Protein AF-0000000083614290 (afdb_homodimer)

Radius of gyration: 19.45 Å; Cα contacts (8 Å, |Δi|>4): 356; chains: 2; bounding box: 54×51×42 Å

Nearest PDB structures (foldseek):
  5wk0-assembly1_A-2  TM=8.748E-01  e=6.037E-09  Staphylococcus sp. HMSC055H04
  2qnl-assembly1_A-2  TM=7.807E-01  e=2.460E-04  Cytophaga hutchinsonii ATCC 33406
  6qki-assembly1_A  TM=7.248E-01  e=7.778E-03  Chloracidobacterium thermophilum B
  6qki-assembly1_B  TM=7.148E-01  e=1.431E-02  Chloracidobacterium thermophilum B
  6o6l-assembly1_C  TM=7.081E-01  e=3.393E-02  Chloracidobacterium thermophilum B

Secondary structure (DSSP, 8-state):
-HHHHHHHHHHHHHHHHHHTTT--HHHHH---TT-S--HHHHHHHHHHHHHHHHSTTT--S-HHHHHHHSTT--GGG--S-PPPHHHHHHHHHHHHHHHHH--GGGGSPEEEEEETTEEEHHHHHHHHHHHHHHHHHHHHHHHHHHHHHHHT-/-HHHHHHHHHHHHHHHHHHTTT--HHHHH---TT-S--HHHHHHHHHHHHHHHHSTTT--S-HHHHHHHSTT--GGG--S-PPPHHHHHHHHHHHHHHHHH--GGGGSPEEEEEETTEEEHHHHHHHHHHHHHHHHHHHHHHHHHHHHHHHT-

Sequence (306 aa):
MSELIKMQYAKTRQNLTKVLEDVSPEVLERIPAGFNNNIHWQVGHILVAAELFMFYGQNNLPPQYNEYFKSGSKPAEWAGEVPSISSILELLNEQLERINALPEEAFTVELPEPFIGNKNTGELAAFGAFHEALHLGQIQMLKRFILASEAAQMSELIKMQYAKTRQNLTKVLEDVSPEVLERIPAGFNNNIHWQVGHILVAAELFMFYGQNNLPPQYNEYFKSGSKPAEWAGEVPSISSILELLNEQLERINALPEEAFTVELPEPFIGNKNTGELAAFGAFHEALHLGQIQMLKRFILASEAAQ

InterPro domains:
  IPR024775 Hercynine oxygenase, DinB-like domain [PF12867] (8-139)
  IPR034660 DinB/YfiT-like putative metalloenzymes [G3DSA:1.20.120.450] (1-144)
  IPR034660 DinB/YfiT-like putative metalloenzymes [SSF109854] (9-146)

Structure (mmCIF, N/CA/C/O backbone):
data_AF-0000000083614290-model_v1
#
loop_
_entity.id
_entity.type
_entity.pdbx_description
1 polymer 'DinB family protein'
#
loop_
_atom_site.group_PDB
_atom_site.id
_atom_site.type_symbol
_atom_site.label_atom_id
_atom_site.label_alt_id
_atom_site.label_comp_id
_atom_site.label_asym_id
_atom_site.label_entity_id
_atom_site.label_seq_id
_atom_site.pdbx_PDB_ins_code
_atom_site.Cartn_x
_atom_site.Cartn_y
_atom_site.Cartn_z
_atom_site.occupancy
_atom_site.B_iso_or_equiv
_atom_site.auth_seq_id
_atom_site.auth_comp_id
_atom_site.auth_asym_id
_atom_site.auth_atom_id
_atom_site.pdbx_PDB_model_num
ATOM 1 N N . MET A 1 1 ? 20.469 4.949 -4.316 1 79.19 1 MET A N 1
ATOM 2 C CA . MET A 1 1 ? 19.688 4.25 -3.293 1 79.19 1 MET A CA 1
ATOM 3 C C . MET A 1 1 ? 18.453 5.059 -2.896 1 79.19 1 MET A C 1
ATOM 5 O O . MET A 1 1 ? 17.328 4.633 -3.141 1 79.19 1 MET A O 1
ATOM 9 N N . SER A 1 2 ? 18.703 6.273 -2.701 1 92.44 2 SER A N 1
ATOM 10 C CA . SER A 1 2 ? 17.594 7.156 -2.34 1 92.44 2 SER A CA 1
ATOM 11 C C . SER A 1 2 ? 16.656 7.375 -3.518 1 92.44 2 SER A C 1
ATOM 13 O O . SER A 1 2 ? 15.453 7.582 -3.326 1 92.44 2 SER A O 1
ATOM 15 N N . GLU A 1 3 ? 17.172 7.062 -4.699 1 96.19 3 GLU A N 1
ATOM 16 C CA . GLU A 1 3 ? 16.359 7.324 -5.891 1 96.19 3 GLU A CA 1
ATOM 17 C C . GLU A 1 3 ? 15.219 6.324 -6.02 1 96.19 3 GLU A C 1
ATOM 19 O O . GLU A 1 3 ? 14.125 6.68 -6.449 1 96.19 3 GLU A O 1
ATOM 24 N N . LEU A 1 4 ? 15.469 5.09 -5.656 1 97.75 4 LEU A N 1
ATOM 25 C CA . LEU A 1 4 ? 14.438 4.062 -5.73 1 97.75 4 LEU A CA 1
ATOM 26 C C . LEU A 1 4 ? 13.32 4.344 -4.73 1 97.75 4 LEU A C 1
ATOM 28 O O . LEU A 1 4 ? 12.148 4.105 -5.02 1 97.75 4 LEU A O 1
ATOM 32 N N . ILE A 1 5 ? 13.719 4.863 -3.58 1 98.38 5 ILE A N 1
ATOM 33 C CA . ILE A 1 5 ? 12.727 5.234 -2.572 1 98.38 5 ILE A CA 1
ATOM 34 C C . ILE A 1 5 ? 11.922 6.434 -3.059 1 98.38 5 ILE A C 1
ATOM 36 O O . ILE A 1 5 ? 10.688 6.438 -2.973 1 98.38 5 ILE A O 1
ATOM 40 N N . LYS A 1 6 ? 12.617 7.398 -3.605 1 98.5 6 LYS A N 1
ATOM 41 C CA . LYS A 1 6 ? 11.961 8.594 -4.125 1 98.5 6 LYS A CA 1
ATOM 42 C C . LYS A 1 6 ? 10.984 8.242 -5.242 1 98.5 6 LYS A C 1
ATOM 44 O O . LYS A 1 6 ? 9.898 8.828 -5.336 1 98.5 6 LYS A O 1
ATOM 49 N N . MET A 1 7 ? 11.328 7.293 -6.02 1 97.94 7 MET A N 1
ATOM 50 C CA . MET A 1 7 ? 10.469 6.848 -7.113 1 97.94 7 MET A CA 1
ATOM 51 C C . MET A 1 7 ? 9.156 6.293 -6.582 1 97.94 7 MET A C 1
ATOM 53 O O . MET A 1 7 ? 8.102 6.477 -7.199 1 97.94 7 MET A O 1
ATOM 57 N N . GLN A 1 8 ? 9.188 5.625 -5.465 1 98.62 8 GLN A N 1
ATOM 58 C CA . GLN A 1 8 ? 7.973 5.07 -4.875 1 98.62 8 GLN A CA 1
ATOM 59 C C . GLN A 1 8 ? 7.039 6.176 -4.391 1 98.62 8 GLN A C 1
ATOM 61 O O . GLN A 1 8 ? 5.824 6.098 -4.578 1 98.62 8 GLN A O 1
ATOM 66 N N . TYR A 1 9 ? 7.617 7.207 -3.764 1 98.81 9 TYR A N 1
ATOM 67 C CA . TYR A 1 9 ? 6.801 8.344 -3.363 1 98.81 9 TYR A CA 1
ATOM 68 C C . TYR A 1 9 ? 6.133 8.992 -4.57 1 98.81 9 TYR A C 1
ATOM 70 O O . TYR A 1 9 ? 4.941 9.312 -4.531 1 98.81 9 TYR A O 1
ATOM 78 N N . ALA A 1 10 ? 6.914 9.172 -5.617 1 98.56 10 ALA A N 1
ATOM 79 C CA . ALA A 1 10 ? 6.359 9.773 -6.832 1 98.56 10 ALA A CA 1
ATOM 80 C C . ALA A 1 10 ? 5.219 8.922 -7.391 1 98.56 10 ALA A C 1
ATOM 82 O O . ALA A 1 10 ? 4.184 9.461 -7.789 1 98.56 10 ALA A O 1
ATOM 83 N N . LYS A 1 11 ? 5.398 7.629 -7.414 1 98.25 11 LYS A N 1
ATOM 84 C CA . LYS A 1 11 ? 4.391 6.715 -7.938 1 98.25 11 LYS A CA 1
ATOM 85 C C . LYS A 1 11 ? 3.104 6.789 -7.121 1 98.25 11 LYS A C 1
ATOM 87 O O . LYS A 1 11 ? 2.01 6.883 -7.68 1 98.25 11 LYS A O 1
ATOM 92 N N . THR A 1 12 ? 3.244 6.746 -5.805 1 98.69 12 THR A N 1
ATOM 93 C CA . THR A 1 12 ? 2.064 6.781 -4.945 1 98.69 12 THR A CA 1
ATOM 94 C C . THR A 1 12 ? 1.324 8.102 -5.098 1 98.69 12 THR A C 1
ATOM 96 O O . THR A 1 12 ? 0.093 8.133 -5.152 1 98.69 12 THR A O 1
ATOM 99 N N . ARG A 1 13 ? 2.084 9.219 -5.234 1 98.69 13 ARG A N 1
ATOM 100 C CA . ARG A 1 13 ? 1.458 10.531 -5.344 1 98.69 13 ARG A CA 1
ATOM 101 C C . ARG A 1 13 ? 0.729 10.688 -6.672 1 98.69 13 ARG A C 1
ATOM 103 O O . ARG A 1 13 ? -0.357 11.266 -6.73 1 98.69 13 ARG A O 1
ATOM 110 N N . GLN A 1 14 ? 1.334 10.172 -7.703 1 97.94 14 GLN A N 1
ATOM 111 C CA . GLN A 1 14 ? 0.683 10.195 -9.008 1 97.94 14 GLN A CA 1
ATOM 112 C C . GLN A 1 14 ? -0.61 9.383 -8.992 1 97.94 14 GLN A C 1
ATOM 114 O O . GLN A 1 14 ? -1.647 9.852 -9.469 1 97.94 14 GLN A O 1
ATOM 119 N N . ASN A 1 15 ? -0.569 8.211 -8.414 1 98.44 15 ASN A N 1
ATOM 120 C CA . ASN A 1 15 ? -1.743 7.344 -8.352 1 98.44 15 ASN A CA 1
ATOM 121 C C . ASN A 1 15 ? -2.822 7.926 -7.449 1 98.44 15 ASN A C 1
ATOM 123 O O . ASN A 1 15 ? -4.016 7.816 -7.742 1 98.44 15 ASN A O 1
ATOM 127 N N . LEU A 1 16 ? -2.395 8.547 -6.352 1 98.69 16 LEU A N 1
ATOM 128 C CA . LEU A 1 16 ? -3.344 9.18 -5.441 1 98.69 16 LEU A CA 1
ATOM 129 C C . LEU A 1 16 ? -4.133 10.273 -6.152 1 98.69 16 LEU A C 1
ATOM 131 O O . LEU A 1 16 ? -5.359 10.328 -6.043 1 98.69 16 LEU A O 1
ATOM 135 N N . THR A 1 17 ? -3.424 11.117 -6.906 1 97.75 17 THR A N 1
ATOM 136 C CA . THR A 1 17 ? -4.066 12.188 -7.664 1 97.75 17 THR A CA 1
ATOM 137 C C . THR A 1 17 ? -5.074 11.617 -8.656 1 97.75 17 THR A C 1
ATOM 139 O O . THR A 1 17 ? -6.199 12.109 -8.766 1 97.75 17 THR A O 1
ATOM 142 N N . LYS A 1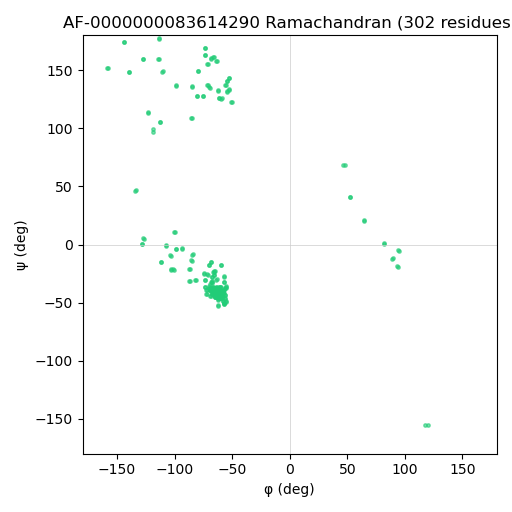 18 ? -4.695 10.547 -9.289 1 97.62 18 LYS A N 1
ATOM 143 C CA . LYS A 1 18 ? -5.566 9.922 -10.273 1 97.62 18 LYS A CA 1
ATOM 144 C C . LYS A 1 18 ? -6.809 9.328 -9.617 1 97.62 18 LYS A C 1
ATOM 146 O O . LYS A 1 18 ? -7.922 9.492 -10.117 1 97.62 18 LYS A O 1
ATOM 151 N N . VAL A 1 19 ? -6.625 8.688 -8.5 1 98 19 VAL A N 1
ATOM 152 C CA . VAL A 1 19 ? -7.715 8.016 -7.801 1 98 19 VAL A CA 1
ATOM 153 C C . VAL A 1 19 ? -8.727 9.039 -7.309 1 98 19 VAL A C 1
ATOM 155 O O . VAL A 1 19 ? -9.93 8.758 -7.246 1 98 19 VAL A O 1
ATOM 158 N N . LEU A 1 20 ? -8.32 10.227 -7.078 1 97.81 20 LEU A N 1
ATOM 159 C CA . LEU A 1 20 ? -9.18 11.234 -6.461 1 97.81 20 LEU A CA 1
ATOM 160 C C . LEU A 1 20 ? -9.789 12.156 -7.512 1 97.81 20 LEU A C 1
ATOM 162 O O . LEU A 1 20 ? -10.586 13.039 -7.188 1 97.81 20 LEU A O 1
ATOM 166 N N . GLU A 1 21 ? -9.367 11.914 -8.742 1 95.5 21 GLU A N 1
ATOM 167 C CA . GLU A 1 21 ? -9.914 12.742 -9.82 1 95.5 21 GLU A CA 1
ATOM 168 C C . GLU A 1 21 ? -11.43 12.57 -9.922 1 95.5 21 GLU A C 1
ATOM 170 O O . GLU A 1 21 ? -11.938 11.445 -9.914 1 95.5 21 GLU A O 1
ATOM 175 N N . ASP A 1 22 ? -12.188 13.625 -9.875 1 92.12 22 ASP A N 1
ATOM 176 C CA . ASP A 1 22 ? -13.625 13.719 -10.109 1 92.12 22 ASP A CA 1
ATOM 177 C C . ASP A 1 22 ? -14.398 12.938 -9.047 1 92.12 22 ASP A C 1
ATOM 179 O O . ASP A 1 22 ? -15.453 12.367 -9.336 1 92.12 22 ASP A O 1
ATOM 183 N N . VAL A 1 23 ? -13.805 12.672 -7.914 1 96.06 23 VAL A N 1
ATOM 184 C CA . VAL A 1 23 ? -14.539 12.086 -6.793 1 96.06 23 VAL A CA 1
ATOM 185 C C . VAL A 1 23 ? -15.305 13.18 -6.055 1 96.06 23 VAL A C 1
ATOM 187 O O . VAL A 1 23 ? -14.742 14.227 -5.723 1 96.06 23 VAL A O 1
ATOM 190 N N . SER A 1 24 ? -16.562 13.023 -5.836 1 96.31 24 SER A N 1
ATOM 191 C CA . SER A 1 24 ? -17.406 14.031 -5.207 1 96.31 24 SER A CA 1
ATOM 192 C C . SER A 1 24 ? -17.094 14.172 -3.723 1 96.31 24 SER A C 1
ATOM 194 O O . SER A 1 24 ? -16.594 13.242 -3.098 1 96.31 24 SER A O 1
ATOM 196 N N . PRO A 1 25 ? -17.391 15.344 -3.137 1 95.75 25 PRO A N 1
ATOM 197 C CA . PRO A 1 25 ? -17.219 15.531 -1.694 1 95.75 25 PRO A CA 1
ATOM 198 C C . PRO A 1 25 ? -17.969 14.492 -0.869 1 95.75 25 PRO A C 1
ATOM 200 O O . PRO A 1 25 ? -17.516 14.086 0.198 1 95.75 25 PRO A O 1
ATOM 203 N N . GLU A 1 26 ? -19.141 14.133 -1.33 1 96 26 GLU A N 1
ATOM 204 C CA . GLU A 1 26 ? -19.938 13.141 -0.62 1 96 26 GLU A CA 1
ATOM 205 C C . GLU A 1 26 ? -19.188 11.82 -0.47 1 96 26 GLU A C 1
ATOM 207 O O . GLU A 1 26 ? -19.203 11.211 0.598 1 96 26 GLU A O 1
ATOM 212 N N . VAL A 1 27 ? -18.5 11.422 -1.49 1 97.12 27 VAL A N 1
ATOM 213 C CA . VAL A 1 27 ? -17.719 10.188 -1.469 1 97.12 27 VAL A CA 1
ATOM 214 C C . VAL A 1 27 ? -16.484 10.359 -0.594 1 97.12 27 VAL A C 1
ATOM 216 O O . VAL A 1 27 ? -16.156 9.484 0.205 1 97.12 27 VAL A O 1
ATOM 219 N N . LEU A 1 28 ? -15.867 11.516 -0.662 1 97.88 28 LEU A N 1
ATOM 220 C CA . LEU A 1 28 ? -14.625 11.797 0.054 1 97.88 28 LEU A CA 1
ATOM 221 C C . LEU A 1 28 ? -14.859 11.828 1.561 1 97.88 28 LEU A C 1
ATOM 223 O O . LEU A 1 28 ? -13.969 11.477 2.342 1 97.88 28 LEU A O 1
ATOM 227 N N . GLU A 1 29 ? -16.078 12.172 1.934 1 97.06 29 GLU A N 1
ATOM 228 C CA . GLU A 1 29 ? -16.344 12.422 3.346 1 97.06 29 GLU A CA 1
ATOM 229 C C . GLU A 1 29 ? -17.094 11.25 3.975 1 97.06 29 GLU A C 1
ATOM 231 O O . GLU A 1 29 ? -17.266 11.195 5.191 1 97.06 29 GLU A O 1
ATOM 236 N N . ARG A 1 30 ? -17.547 10.312 3.18 1 96.81 30 ARG A N 1
ATOM 237 C CA . ARG A 1 30 ? -18.344 9.195 3.68 1 96.81 30 ARG A CA 1
ATOM 238 C C . ARG A 1 30 ? -17.484 8.25 4.52 1 96.81 30 ARG A C 1
ATOM 240 O O . ARG A 1 30 ? -16.359 7.926 4.152 1 96.81 30 ARG A O 1
ATOM 247 N N . ILE A 1 31 ? -18.047 7.844 5.656 1 96.56 31 ILE A N 1
ATOM 248 C CA . ILE A 1 31 ? -17.438 6.82 6.496 1 96.56 31 ILE A CA 1
ATOM 249 C C . ILE A 1 31 ? -18.297 5.566 6.5 1 96.56 31 ILE A C 1
ATOM 251 O O . ILE A 1 31 ? -19.375 5.551 7.102 1 96.56 31 ILE A O 1
ATOM 255 N N . PRO A 1 32 ? -17.875 4.562 5.812 1 92.69 32 PRO A N 1
ATOM 256 C CA . PRO A 1 32 ? -18.703 3.346 5.797 1 92.69 32 PRO A CA 1
ATOM 257 C C . PRO A 1 32 ? -18.828 2.707 7.176 1 92.69 32 PRO A C 1
ATOM 259 O O . PRO A 1 32 ? -18.016 2.965 8.062 1 92.69 32 PRO A O 1
ATOM 262 N N . ALA A 1 33 ? -19.891 1.924 7.297 1 88.5 33 ALA A N 1
ATOM 263 C CA . ALA A 1 33 ? -20.094 1.189 8.547 1 88.5 33 ALA A CA 1
ATOM 264 C C . ALA A 1 33 ? -18.859 0.346 8.883 1 88.5 33 ALA A C 1
ATOM 266 O O . ALA A 1 33 ? -18.281 -0.294 8 1 88.5 33 ALA A O 1
ATOM 267 N N . GLY A 1 34 ? -18.391 0.435 10.141 1 88.25 34 GLY A N 1
ATOM 268 C CA . GLY A 1 34 ? -17.25 -0.36 10.594 1 88.25 34 GLY A CA 1
ATOM 269 C C . GLY A 1 34 ? -15.93 0.367 10.469 1 88.25 34 GLY A C 1
ATOM 270 O O . GLY A 1 34 ? -14.891 -0.156 10.875 1 88.25 34 GLY A O 1
ATOM 271 N N . PHE A 1 35 ? -16.016 1.51 9.898 1 92.69 35 PHE A N 1
ATOM 272 C CA . PHE A 1 35 ? -14.789 2.287 9.719 1 92.69 35 PHE A CA 1
ATOM 273 C C . PHE A 1 35 ? -14.836 3.561 10.555 1 92.69 35 PHE A C 1
ATOM 275 O O . PHE A 1 35 ? -15.906 4.008 10.969 1 92.69 35 PHE A O 1
ATOM 282 N N . ASN A 1 36 ? -13.617 4.086 10.773 1 94.06 36 ASN A N 1
ATOM 283 C CA . ASN A 1 36 ? -13.539 5.289 11.594 1 94.06 36 ASN A CA 1
ATOM 284 C C . ASN A 1 36 ? -13.109 6.504 10.773 1 94.06 36 ASN A C 1
ATOM 286 O O . ASN A 1 36 ? -13.219 7.641 11.242 1 94.06 36 ASN A O 1
ATOM 290 N N . ASN A 1 37 ? -12.594 6.16 9.578 1 96.44 37 ASN A N 1
ATOM 291 C CA . ASN A 1 37 ? -12.023 7.25 8.797 1 96.44 37 ASN A CA 1
ATOM 292 C C . ASN A 1 37 ? -12.609 7.293 7.387 1 96.44 37 ASN A C 1
ATOM 294 O O . ASN A 1 37 ? -13.289 6.352 6.965 1 96.44 37 ASN A O 1
ATOM 298 N N . ASN A 1 38 ? -12.508 8.43 6.738 1 98.06 38 ASN A N 1
ATOM 299 C CA . ASN A 1 38 ? -12.914 8.617 5.348 1 98.06 38 ASN A CA 1
ATOM 300 C C . ASN A 1 38 ? -11.711 8.898 4.449 1 98.06 38 ASN A C 1
ATOM 302 O O . ASN A 1 38 ? -10.57 8.891 4.914 1 98.06 38 ASN A O 1
ATOM 306 N N . ILE A 1 39 ? -11.938 9.023 3.207 1 98.62 39 ILE A N 1
ATOM 307 C CA . ILE A 1 39 ? -10.875 9.219 2.229 1 98.62 39 ILE A CA 1
ATOM 308 C C . ILE A 1 39 ? -10.148 10.531 2.516 1 98.62 39 ILE A C 1
ATOM 310 O O . ILE A 1 39 ? -8.922 10.602 2.441 1 98.62 39 ILE A O 1
ATOM 314 N N . HIS A 1 40 ? -10.875 11.578 2.881 1 98.56 40 HIS A N 1
ATOM 315 C CA . HIS A 1 40 ? -10.305 12.875 3.223 1 98.56 40 HIS A CA 1
ATOM 316 C C . HIS A 1 40 ? -9.266 12.742 4.332 1 98.56 40 HIS A C 1
ATOM 318 O O . HIS A 1 40 ? -8.148 13.25 4.211 1 98.56 40 HIS A O 1
ATOM 324 N N . TRP A 1 41 ? -9.578 12.078 5.371 1 98.69 41 TRP A N 1
ATOM 325 C CA . TRP A 1 41 ? -8.664 11.836 6.48 1 98.69 41 TRP A CA 1
ATOM 326 C C . TRP A 1 41 ? -7.43 11.07 6.012 1 98.69 41 TRP A C 1
ATOM 328 O O . TRP A 1 41 ? -6.305 11.406 6.387 1 98.69 41 TRP A O 1
ATOM 338 N N . GLN A 1 42 ? -7.641 10.055 5.215 1 98.69 42 GLN A N 1
ATOM 339 C CA . GLN A 1 42 ? -6.527 9.234 4.746 1 98.69 42 GLN A CA 1
ATOM 340 C C . GLN A 1 42 ? -5.512 10.07 3.979 1 98.69 42 GLN A C 1
ATOM 342 O O . GLN A 1 42 ? -4.301 9.906 4.152 1 98.69 42 GLN A O 1
ATOM 347 N N . VAL A 1 43 ? -6.008 10.93 3.123 1 98.81 43 VAL A N 1
ATOM 348 C CA . VAL A 1 43 ? -5.117 11.773 2.334 1 98.81 43 VAL A CA 1
ATOM 349 C C . VAL A 1 43 ? -4.344 12.719 3.256 1 98.81 43 VAL A C 1
ATOM 351 O O . VAL A 1 43 ? -3.133 12.883 3.107 1 98.81 43 VAL A O 1
ATOM 354 N N . GLY A 1 44 ? -5.066 13.32 4.203 1 98.69 44 GLY A N 1
ATOM 355 C CA . GLY A 1 44 ? -4.387 14.141 5.195 1 98.69 44 GLY A CA 1
ATOM 356 C C . GLY A 1 44 ? -3.359 13.367 6.004 1 98.69 44 GLY A C 1
ATOM 357 O O . GLY A 1 44 ? -2.279 13.891 6.297 1 98.69 44 GLY A O 1
ATOM 358 N N . HIS A 1 45 ? -3.682 12.141 6.371 1 98.81 45 HIS A N 1
ATOM 359 C CA . HIS A 1 45 ? -2.775 11.289 7.137 1 98.81 45 HIS A CA 1
ATOM 360 C C . HIS A 1 45 ? -1.51 10.984 6.348 1 98.81 45 HIS A C 1
ATOM 362 O O . HIS A 1 45 ? -0.411 10.969 6.906 1 98.81 45 HIS A O 1
ATOM 368 N N . ILE A 1 46 ? -1.649 10.711 5.047 1 98.88 46 ILE A N 1
ATOM 369 C CA . ILE A 1 46 ? -0.486 10.484 4.195 1 98.88 46 ILE A CA 1
ATOM 370 C C . ILE A 1 46 ? 0.443 11.695 4.266 1 98.88 46 ILE A C 1
ATOM 372 O O . ILE A 1 46 ? 1.659 11.547 4.402 1 98.88 46 ILE A O 1
ATOM 376 N N . LEU A 1 47 ? -0.118 12.906 4.223 1 98.81 47 LEU A N 1
ATOM 377 C CA . LEU A 1 47 ? 0.664 14.133 4.262 1 98.81 47 LEU A CA 1
ATOM 378 C C . LEU A 1 47 ? 1.431 14.25 5.578 1 98.81 47 LEU A C 1
ATOM 380 O O . LEU A 1 47 ? 2.65 14.43 5.574 1 98.81 47 LEU A O 1
ATOM 384 N N . VAL A 1 48 ? 0.726 14.117 6.695 1 98.31 48 VAL A N 1
ATOM 385 C CA . VAL A 1 48 ? 1.354 14.359 7.988 1 98.31 48 VAL A CA 1
ATOM 386 C C . VAL A 1 48 ? 2.355 13.25 8.297 1 98.31 48 VAL A C 1
ATOM 388 O O . VAL A 1 48 ? 3.42 13.508 8.867 1 98.31 48 VAL A O 1
ATOM 391 N N . ALA A 1 49 ? 2.037 12.016 7.938 1 98.31 49 ALA A N 1
ATOM 392 C CA . ALA A 1 49 ? 2.953 10.898 8.156 1 98.31 49 ALA A CA 1
ATOM 393 C C . ALA A 1 49 ? 4.234 11.07 7.344 1 98.31 49 ALA A C 1
ATOM 395 O O . ALA A 1 49 ? 5.332 10.836 7.848 1 98.31 49 ALA A O 1
ATOM 396 N N . ALA A 1 50 ? 4.074 11.484 6.094 1 98.38 50 ALA A N 1
ATOM 397 C CA . ALA A 1 50 ? 5.254 11.672 5.25 1 98.38 50 ALA A CA 1
ATOM 398 C C . ALA A 1 50 ? 6.152 12.773 5.805 1 98.38 50 ALA A C 1
ATOM 400 O O . ALA A 1 50 ? 7.379 12.695 5.688 1 98.38 50 ALA A O 1
ATOM 401 N N . GLU A 1 51 ? 5.559 13.82 6.352 1 97.75 51 GLU A N 1
ATOM 402 C CA . GLU A 1 51 ? 6.363 14.844 7.012 1 97.75 51 GLU A CA 1
ATOM 403 C C . GLU A 1 51 ? 7.195 14.25 8.141 1 97.75 51 GLU A C 1
ATOM 405 O O . GLU A 1 51 ? 8.367 14.594 8.305 1 97.75 51 GLU A O 1
ATOM 410 N N . LEU A 1 52 ? 6.566 13.414 8.859 1 95.94 52 LEU A N 1
ATOM 411 C CA . LEU A 1 52 ? 7.23 12.773 9.992 1 95.94 52 LEU A CA 1
ATOM 412 C C . LEU A 1 52 ? 8.344 11.844 9.516 1 95.94 52 LEU A C 1
ATOM 414 O O . LEU A 1 52 ? 9.445 11.844 10.078 1 95.94 52 LEU A O 1
ATOM 418 N N . PHE A 1 53 ? 8.133 11.086 8.477 1 97.75 53 PHE A N 1
ATOM 419 C CA . PHE A 1 53 ? 9.055 10.039 8.055 1 97.75 53 PHE A CA 1
ATOM 420 C C . PHE A 1 53 ? 10.195 10.625 7.227 1 97.75 53 PHE A C 1
ATOM 422 O O . PHE A 1 53 ? 11.336 10.148 7.301 1 97.75 53 PHE A O 1
ATOM 429 N N . MET A 1 54 ? 9.961 11.711 6.488 1 97.94 54 MET A N 1
ATOM 430 C CA . MET A 1 54 ? 10.969 12.211 5.559 1 97.94 54 MET A CA 1
ATOM 431 C C . MET A 1 54 ? 11.672 13.438 6.129 1 97.94 54 MET A C 1
ATOM 433 O O . MET A 1 54 ? 12.773 13.789 5.699 1 97.94 54 MET A O 1
ATOM 437 N N . PHE A 1 55 ? 11.055 14.109 7.047 1 97.06 55 PHE A N 1
ATOM 438 C CA . PHE A 1 55 ? 11.57 15.352 7.605 1 97.06 55 PHE A CA 1
ATOM 439 C C . PHE A 1 55 ? 11.484 15.336 9.125 1 97.06 55 PHE A C 1
ATOM 441 O O . PHE A 1 55 ? 11.047 16.312 9.734 1 97.06 55 PHE A O 1
ATOM 448 N N . TYR A 1 56 ? 11.906 14.281 9.617 1 91.75 56 TYR A N 1
ATOM 449 C CA . TYR A 1 56 ? 11.82 14 11.039 1 91.75 56 TYR A CA 1
ATOM 450 C C . TYR A 1 56 ? 12.391 15.148 11.859 1 91.75 56 TYR A C 1
ATOM 452 O O . TYR A 1 56 ? 13.531 15.578 11.641 1 91.75 56 TYR A O 1
ATOM 460 N N . GLY A 1 57 ? 11.555 15.727 12.766 1 89.31 57 GLY A N 1
ATOM 461 C CA . GLY A 1 57 ? 11.984 16.766 13.695 1 89.31 57 GLY A CA 1
ATOM 462 C C . GLY A 1 57 ? 11.828 18.172 13.133 1 89.31 57 GLY A C 1
ATOM 463 O O . GLY A 1 57 ? 12.039 19.156 13.844 1 89.31 57 GLY A O 1
ATOM 464 N N . GLN A 1 58 ? 11.562 18.453 11.859 1 90 58 GLN A N 1
ATOM 465 C CA . GLN A 1 58 ? 11.562 19.781 11.234 1 90 58 GLN A CA 1
ATOM 466 C C . GLN A 1 58 ? 10.195 20.453 11.375 1 90 58 GLN A C 1
ATOM 468 O O . GLN A 1 58 ? 10.102 21.672 11.383 1 90 58 GLN A O 1
ATOM 473 N N . ASN A 1 59 ? 9.047 19.797 11.602 1 86.25 59 ASN A N 1
ATOM 474 C CA . ASN A 1 59 ? 7.715 20.359 11.789 1 86.25 59 ASN A CA 1
ATOM 475 C C . ASN A 1 59 ? 7.387 21.391 10.711 1 86.25 59 ASN A C 1
ATOM 477 O O . ASN A 1 59 ? 7.09 22.547 11.023 1 86.25 59 ASN A O 1
ATOM 481 N N . ASN A 1 60 ? 7.199 21.156 9.5 1 93.44 60 ASN A N 1
ATOM 482 C CA . ASN A 1 60 ? 7.008 22.047 8.352 1 93.44 60 ASN A CA 1
ATOM 483 C C . ASN A 1 60 ? 5.531 22.297 8.078 1 93.44 60 ASN A C 1
ATOM 485 O O . ASN A 1 60 ? 5.184 23.094 7.203 1 93.44 60 ASN A O 1
ATOM 489 N N . LEU A 1 61 ? 4.617 21.641 8.844 1 95.31 61 LEU A N 1
ATOM 490 C CA . LEU A 1 61 ? 3.18 21.844 8.695 1 95.31 61 LEU A CA 1
ATOM 491 C C . LEU A 1 61 ? 2.602 22.562 9.898 1 95.31 61 LEU A C 1
ATOM 493 O O . LEU A 1 61 ? 3.088 22.406 11.023 1 95.31 61 LEU A O 1
ATOM 497 N N . PRO A 1 62 ? 1.504 23.391 9.648 1 93.56 62 PRO A N 1
ATOM 498 C CA . PRO A 1 62 ? 0.798 23.906 10.82 1 93.56 62 PRO A CA 1
ATOM 499 C C . PRO A 1 62 ? 0.374 22.812 11.797 1 93.56 6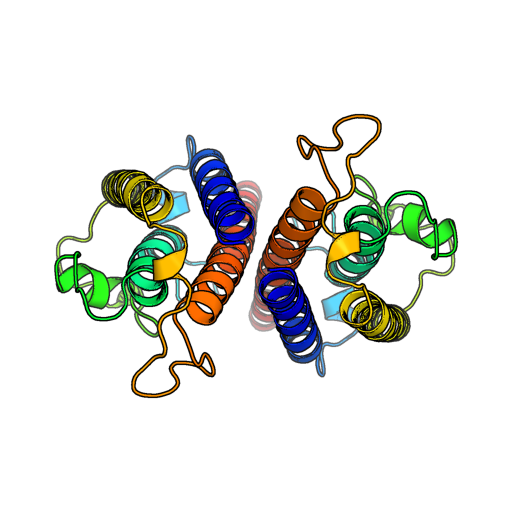2 PRO A C 1
ATOM 501 O O . PRO A 1 62 ? -0.025 21.734 11.375 1 93.56 62 PRO A O 1
ATOM 504 N N . PRO A 1 63 ? 0.429 23.109 13.133 1 92.5 63 PRO A N 1
ATOM 505 C CA . PRO A 1 63 ? 0.129 22.094 14.148 1 92.5 63 PRO A CA 1
ATOM 506 C C . PRO A 1 63 ? -1.264 21.484 13.984 1 92.5 63 PRO A C 1
ATOM 508 O O . PRO A 1 63 ? -1.482 20.328 14.336 1 92.5 63 PRO A O 1
ATOM 511 N N . GLN A 1 64 ? -2.137 22.203 13.445 1 93.81 64 GLN A N 1
ATOM 512 C CA . GLN A 1 64 ? -3.518 21.75 13.297 1 93.81 64 GLN A CA 1
ATOM 513 C C . GLN A 1 64 ? -3.605 20.531 12.391 1 93.81 64 GLN A C 1
ATOM 515 O O . GLN A 1 64 ? -4.496 19.688 12.555 1 93.81 64 GLN A O 1
ATOM 520 N N . TYR A 1 65 ? -2.709 20.422 11.453 1 96.19 65 TYR A N 1
ATOM 521 C CA . TYR A 1 65 ? -2.725 19.266 10.562 1 96.19 65 TYR A CA 1
ATOM 522 C C . TYR A 1 65 ? -2.502 17.984 11.336 1 96.19 65 TYR A C 1
ATOM 524 O O . TYR A 1 65 ? -3.156 16.969 11.07 1 96.19 65 TYR A O 1
ATOM 532 N N . ASN A 1 66 ? -1.608 18.047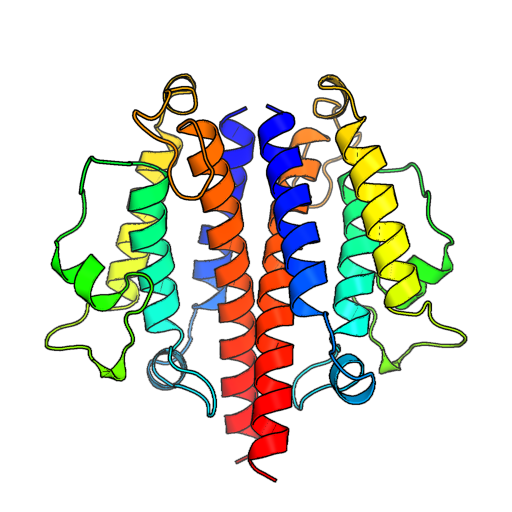 12.258 1 94.81 66 ASN A N 1
ATOM 533 C CA . ASN A 1 66 ? -1.391 16.875 13.094 1 94.81 66 ASN A CA 1
ATOM 534 C C . ASN A 1 66 ? -2.615 16.562 13.953 1 94.81 66 ASN A C 1
ATOM 536 O O . ASN A 1 66 ? -2.943 15.391 14.164 1 94.81 66 ASN A O 1
ATOM 540 N N . GLU A 1 67 ? -3.23 17.562 14.414 1 94.88 67 GLU A N 1
ATOM 541 C CA . GLU A 1 67 ? -4.43 17.359 15.219 1 94.88 67 GLU A CA 1
ATOM 542 C C . GLU A 1 67 ? -5.508 16.625 14.43 1 94.88 67 GLU A C 1
ATOM 544 O O . GLU A 1 67 ? -6.211 15.766 14.969 1 94.88 67 GLU A O 1
ATOM 549 N N . TYR A 1 68 ? -5.621 16.891 13.164 1 96.88 68 TYR A N 1
ATOM 550 C CA . TYR A 1 68 ? -6.711 16.375 12.344 1 96.88 68 TYR A CA 1
ATOM 551 C C . TYR A 1 68 ? -6.352 15 11.773 1 96.88 68 TYR A C 1
ATOM 553 O O . TYR A 1 68 ? -7.227 14.156 11.586 1 96.88 68 TYR A O 1
ATOM 561 N N . PHE A 1 69 ? -5.012 14.766 11.5 1 97.88 69 PHE A N 1
ATOM 562 C CA . PHE A 1 69 ? -4.738 13.664 10.586 1 97.88 69 PHE A CA 1
ATOM 563 C C . PHE A 1 69 ? -3.715 12.703 11.188 1 97.88 69 PHE A C 1
ATOM 565 O O . PHE A 1 69 ? -3.338 11.719 10.555 1 97.88 69 PHE A O 1
ATOM 572 N N . LYS A 1 70 ? -3.232 12.969 12.422 1 96.88 70 LYS A N 1
ATOM 573 C CA . LYS A 1 70 ? -2.262 12.062 13.031 1 96.88 70 LYS A CA 1
ATOM 574 C C . LYS A 1 70 ? -2.883 10.695 13.312 1 96.88 70 LYS A C 1
ATOM 576 O O . LYS A 1 70 ? -4.109 10.562 13.359 1 96.88 70 LYS A O 1
ATOM 581 N N . SER A 1 71 ? -1.972 9.703 13.492 1 95.88 71 SER A N 1
ATOM 582 C CA . SER A 1 71 ? -2.441 8.375 13.883 1 95.88 71 SER A CA 1
ATOM 583 C C . SER A 1 71 ? -3.334 8.445 15.117 1 95.88 71 SER A C 1
ATOM 585 O O . SER A 1 71 ? -3.016 9.148 16.078 1 95.88 71 SER A O 1
ATOM 587 N N . GLY A 1 72 ? -4.453 7.785 15.062 1 95.56 72 GLY A N 1
ATOM 588 C CA . GLY A 1 72 ? -5.371 7.758 16.188 1 95.56 72 GLY A CA 1
ATOM 589 C C . GLY A 1 72 ? -6.453 8.812 16.109 1 95.56 72 GLY A C 1
ATOM 590 O O . GLY A 1 72 ? -7.461 8.742 16.812 1 95.56 72 GLY A O 1
ATOM 591 N N . SER A 1 73 ? -6.273 9.852 15.312 1 96.69 73 SER A N 1
ATOM 592 C CA . SER A 1 73 ? -7.32 10.836 15.078 1 96.69 73 SER A CA 1
ATOM 593 C C . SER A 1 73 ? -8.414 10.281 14.172 1 96.69 73 SER A C 1
ATOM 595 O O . SER A 1 73 ? -8.266 9.203 13.602 1 96.69 73 SER A O 1
ATOM 597 N N . LYS A 1 74 ? -9.516 11.023 14.086 1 97.44 74 LYS A N 1
ATOM 598 C CA . LYS A 1 74 ? -10.641 10.633 13.234 1 97.44 74 LYS A CA 1
ATOM 599 C C . LYS A 1 74 ? -11.508 11.836 12.891 1 97.44 74 LYS A C 1
ATOM 601 O O . LYS A 1 74 ? -11.617 12.781 13.68 1 97.44 74 LYS A O 1
ATOM 606 N N . PRO A 1 75 ? -12.156 11.758 11.742 1 97.12 75 PRO A N 1
ATOM 607 C CA . PRO A 1 75 ? -12.984 12.883 11.305 1 97.12 75 PRO A CA 1
ATOM 608 C C . PRO A 1 75 ? -14.062 13.258 12.32 1 97.12 75 PRO A C 1
ATOM 610 O O . PRO A 1 75 ? -14.398 14.438 12.461 1 97.12 75 PRO A O 1
ATOM 613 N N . ALA A 1 76 ? -14.586 12.305 13.047 1 95.12 76 ALA A N 1
ATOM 614 C CA . ALA A 1 76 ? -15.656 12.555 14.008 1 95.12 76 ALA A CA 1
ATOM 615 C C . ALA A 1 76 ? -15.219 13.547 15.078 1 95.12 76 ALA A C 1
ATOM 617 O O . ALA A 1 76 ? -16.062 14.141 15.758 1 95.12 76 ALA A O 1
ATOM 618 N N . GLU A 1 77 ? -13.945 13.758 15.219 1 94.88 77 GLU A N 1
ATOM 619 C CA . GLU A 1 77 ? -13.414 14.617 16.266 1 94.88 77 GLU A CA 1
ATOM 620 C C . GLU A 1 77 ? -12.898 15.93 15.695 1 94.88 77 GLU A C 1
ATOM 622 O O . GLU A 1 77 ? -12.312 16.75 16.406 1 94.88 77 GLU A O 1
ATOM 627 N N . TRP A 1 78 ? -13 16.078 14.414 1 94.69 78 TRP A N 1
ATOM 628 C CA . TRP A 1 78 ? -12.539 17.312 13.789 1 94.69 78 TRP A CA 1
ATOM 629 C C . TRP A 1 78 ? -13.289 18.516 14.352 1 94.69 78 TRP A C 1
ATOM 631 O O . TRP A 1 78 ? -14.516 18.484 14.492 1 94.69 78 TRP A O 1
ATOM 641 N N . ALA A 1 79 ? -12.422 19.484 14.844 1 87.75 79 ALA A N 1
ATOM 642 C CA . ALA A 1 79 ? -12.969 20.719 15.414 1 87.75 79 ALA A CA 1
ATOM 643 C C . ALA A 1 79 ? -12.508 21.938 14.625 1 87.75 79 ALA A C 1
ATOM 645 O O . ALA A 1 79 ? -11.305 22.156 14.461 1 87.75 79 ALA A O 1
ATOM 646 N N . GLY A 1 80 ? -13.336 22.438 13.758 1 86.94 80 GLY A N 1
ATOM 647 C CA . GLY A 1 80 ? -12.961 23.656 13.055 1 86.94 80 GLY A CA 1
ATOM 648 C C . GLY A 1 80 ? -12.844 23.484 11.555 1 86.94 80 GLY A C 1
ATOM 649 O O . GLY A 1 80 ? -13.492 22.609 10.977 1 86.94 80 GLY A O 1
ATOM 650 N N . GLU A 1 81 ? -12.008 24.406 11.039 1 92.19 81 GLU A N 1
ATOM 651 C CA . GLU A 1 81 ? -11.844 24.359 9.594 1 92.19 81 GLU A CA 1
ATOM 652 C C . GLU A 1 81 ? -10.766 23.375 9.18 1 92.19 81 GLU A C 1
ATOM 654 O O . GLU A 1 81 ? -9.578 23.609 9.398 1 92.19 81 GLU A O 1
ATOM 659 N N . VAL A 1 82 ? -11.172 22.312 8.609 1 95.88 82 VAL A N 1
ATOM 660 C CA . VAL A 1 82 ? -10.266 21.266 8.148 1 95.88 82 VAL A CA 1
ATOM 661 C C . VAL A 1 82 ? -9.75 21.609 6.75 1 95.88 82 VAL A C 1
ATOM 663 O O . VAL A 1 82 ? -10.523 22.047 5.895 1 95.88 82 VAL A O 1
ATOM 666 N N . PRO A 1 83 ? -8.445 21.438 6.523 1 96.62 83 PRO A N 1
ATOM 667 C CA . PRO A 1 83 ? -7.945 21.688 5.172 1 96.62 83 PRO A CA 1
ATOM 668 C C . PRO A 1 83 ? -8.664 20.859 4.105 1 96.62 83 PRO A C 1
ATOM 670 O O . PRO A 1 83 ? -8.953 19.688 4.32 1 96.62 83 PRO A O 1
ATOM 673 N N . SER A 1 84 ? -8.969 21.5 3.006 1 95.81 84 SER A N 1
ATOM 674 C CA . SER A 1 84 ? -9.664 20.797 1.927 1 95.81 84 SER A CA 1
ATOM 675 C C . SER A 1 84 ? -8.766 19.75 1.276 1 95.81 84 SER A C 1
ATOM 677 O O . SER A 1 84 ? -7.535 19.828 1.377 1 95.81 84 SER A O 1
ATOM 679 N N . ILE A 1 85 ? -9.305 18.844 0.624 1 96.19 85 ILE A N 1
ATOM 680 C CA . ILE A 1 85 ? -8.555 17.812 -0.091 1 96.19 85 ILE A CA 1
ATOM 681 C C . ILE A 1 85 ? -7.645 18.469 -1.127 1 96.19 85 ILE A C 1
ATOM 683 O O . ILE A 1 85 ? -6.5 18.047 -1.308 1 96.19 85 ILE A O 1
ATOM 687 N N . SER A 1 86 ? -8.188 19.516 -1.806 1 95.88 86 SER A N 1
ATOM 688 C CA . SER A 1 86 ? -7.383 20.219 -2.803 1 95.88 86 SER A CA 1
ATOM 689 C C . SER A 1 86 ? -6.145 20.844 -2.174 1 95.88 86 SER A C 1
ATOM 691 O O . SER A 1 86 ? -5.051 20.766 -2.74 1 95.88 86 SER A O 1
ATOM 693 N N . SER A 1 87 ? -6.352 21.438 -1.018 1 96.88 87 SER A N 1
ATOM 694 C CA . SER A 1 87 ? -5.223 22.031 -0.31 1 96.88 87 SER A CA 1
ATOM 695 C C . SER A 1 87 ? -4.207 20.984 0.107 1 96.88 87 SER A C 1
ATOM 697 O O . SER A 1 87 ? -2.998 21.188 -0.008 1 96.88 87 SER A O 1
ATOM 699 N N . ILE A 1 88 ? -4.672 19.875 0.569 1 98.19 88 ILE A N 1
ATOM 700 C CA . ILE A 1 88 ? -3.795 18.797 1.011 1 98.19 88 ILE A CA 1
ATOM 701 C C . ILE A 1 88 ? -3.018 18.234 -0.182 1 98.19 88 ILE A C 1
ATOM 703 O O . ILE A 1 88 ? -1.812 17.984 -0.085 1 98.19 88 ILE A O 1
ATOM 707 N N . LEU A 1 89 ? -3.684 18.062 -1.315 1 97.75 89 LEU A N 1
ATOM 708 C CA . LEU A 1 89 ? -3.025 17.562 -2.514 1 97.75 89 LEU A CA 1
ATOM 709 C C . LEU A 1 89 ? -1.938 18.516 -2.986 1 97.75 89 LEU A C 1
ATOM 711 O O . LEU A 1 89 ? -0.881 18.078 -3.449 1 97.75 89 LEU A O 1
ATOM 715 N N . GLU A 1 90 ? -2.191 19.812 -2.898 1 97.94 90 GLU A N 1
ATOM 716 C CA . GLU A 1 90 ? -1.17 20.797 -3.236 1 97.94 90 GLU A CA 1
ATOM 717 C C . GLU A 1 90 ? 0.051 20.656 -2.33 1 97.94 90 GLU A C 1
ATOM 719 O O . GLU A 1 90 ? 1.188 20.703 -2.805 1 97.94 90 GLU A O 1
ATOM 724 N N . LEU A 1 91 ? -0.223 20.5 -1.043 1 98.31 91 LEU A N 1
ATOM 725 C CA . LEU A 1 91 ? 0.865 20.328 -0.086 1 98.31 91 LEU A CA 1
ATOM 726 C C . LEU A 1 91 ? 1.621 19.031 -0.344 1 98.31 91 LEU A C 1
ATOM 728 O O . LEU A 1 91 ? 2.842 18.969 -0.183 1 98.31 91 LEU A O 1
ATOM 732 N N . LEU A 1 92 ? 0.91 17.969 -0.726 1 98.75 92 LEU A N 1
ATOM 733 C CA . LEU A 1 92 ? 1.544 16.703 -1.061 1 98.75 92 LEU A CA 1
ATOM 734 C C . LEU A 1 92 ? 2.471 16.859 -2.262 1 98.75 92 LEU A C 1
ATOM 736 O O . LEU A 1 92 ? 3.562 16.281 -2.287 1 98.75 92 LEU A O 1
ATOM 740 N N . ASN A 1 93 ? 2.049 17.641 -3.252 1 98.31 93 ASN A N 1
ATOM 741 C CA . ASN A 1 93 ? 2.893 17.891 -4.414 1 98.31 93 ASN A CA 1
ATOM 742 C C . ASN A 1 93 ? 4.148 18.656 -4.039 1 98.31 93 ASN A C 1
ATOM 744 O O . ASN A 1 93 ? 5.25 18.328 -4.484 1 98.31 93 ASN A O 1
ATOM 748 N N . GLU A 1 94 ? 3.977 19.672 -3.25 1 98.44 94 GLU A N 1
ATOM 749 C CA . GLU A 1 94 ? 5.121 20.453 -2.77 1 98.44 94 GLU A CA 1
ATOM 750 C C . GLU A 1 94 ? 6.066 19.578 -1.95 1 98.44 94 GLU A C 1
ATOM 752 O O . GLU A 1 94 ? 7.289 19.688 -2.064 1 98.44 94 GLU A O 1
ATOM 757 N N . GLN A 1 95 ? 5.484 18.812 -1.075 1 98.69 95 GLN A N 1
ATOM 758 C CA . GLN A 1 95 ? 6.262 17.891 -0.248 1 98.69 95 GLN A CA 1
ATOM 759 C C . GLN A 1 95 ? 7.07 16.922 -1.109 1 98.69 95 GLN A C 1
ATOM 761 O O . GLN A 1 95 ? 8.219 16.609 -0.789 1 98.69 95 GLN A O 1
ATOM 766 N N . LEU A 1 96 ? 6.48 16.422 -2.209 1 98.75 96 LEU A N 1
ATOM 767 C CA . LEU A 1 96 ? 7.211 15.539 -3.113 1 98.75 96 LEU A CA 1
ATOM 768 C C . LEU A 1 96 ? 8.414 16.25 -3.717 1 98.75 96 LEU A C 1
ATOM 770 O O . LEU A 1 96 ? 9.477 15.656 -3.879 1 98.75 96 LEU A O 1
ATOM 774 N N . GLU A 1 97 ? 8.266 17.547 -4.055 1 98.69 97 GLU A N 1
ATOM 775 C CA . GLU A 1 97 ? 9.398 18.328 -4.551 1 98.69 97 GLU A CA 1
ATOM 776 C C . GLU A 1 97 ? 10.508 18.406 -3.512 1 98.69 97 GLU A C 1
ATOM 778 O O . GLU A 1 97 ? 11.688 18.266 -3.85 1 98.69 97 GLU A O 1
ATOM 783 N N . ARG A 1 98 ? 10.141 18.641 -2.26 1 98.69 98 ARG A N 1
ATOM 784 C CA . ARG A 1 98 ? 11.125 18.688 -1.184 1 98.69 98 ARG A CA 1
ATOM 785 C C . ARG A 1 98 ? 11.812 17.344 -1.014 1 98.69 98 ARG A C 1
ATOM 787 O O . ARG A 1 98 ? 13.031 17.281 -0.799 1 98.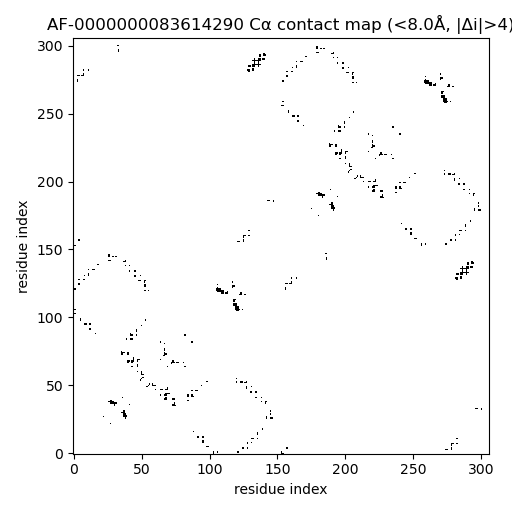69 98 ARG A O 1
ATOM 794 N N . ILE A 1 99 ? 11.047 16.234 -1.109 1 98.62 99 ILE A N 1
ATOM 795 C CA . ILE A 1 99 ? 11.602 14.883 -1.008 1 98.62 99 ILE A CA 1
ATOM 796 C C . ILE A 1 99 ? 12.594 14.641 -2.139 1 98.62 99 ILE A C 1
ATOM 798 O O . ILE A 1 99 ? 13.711 14.164 -1.904 1 98.62 99 ILE A O 1
ATOM 802 N N . ASN A 1 100 ? 12.211 15.047 -3.336 1 98.44 100 ASN A N 1
ATOM 803 C CA . ASN A 1 100 ? 13.055 14.828 -4.508 1 98.44 100 ASN A CA 1
ATOM 804 C C . ASN A 1 100 ? 14.344 15.641 -4.426 1 98.44 100 ASN A C 1
ATOM 806 O O . ASN A 1 100 ? 15.359 15.266 -5.016 1 98.44 100 ASN A O 1
ATOM 810 N N . ALA A 1 101 ? 14.367 16.719 -3.684 1 98.25 101 ALA A N 1
ATOM 811 C CA . ALA A 1 101 ? 15.516 17.609 -3.576 1 98.25 101 ALA A CA 1
ATOM 812 C C . ALA A 1 101 ? 16.5 17.109 -2.512 1 98.25 101 ALA A C 1
ATOM 814 O O . ALA A 1 101 ? 17.625 17.609 -2.424 1 98.25 101 ALA A O 1
ATOM 815 N N . LEU A 1 102 ? 16.078 16.172 -1.675 1 98 102 LEU A N 1
ATOM 816 C CA . LEU A 1 102 ? 16.953 15.672 -0.625 1 98 102 LEU A CA 1
ATOM 817 C C . LEU A 1 102 ? 18.188 15.008 -1.223 1 98 102 LEU A C 1
ATOM 819 O O . LEU A 1 102 ? 18.078 14.203 -2.154 1 98 102 LEU A O 1
ATOM 823 N N . PRO A 1 103 ? 19.344 15.359 -0.699 1 97.56 103 PRO A N 1
ATOM 824 C CA . PRO A 1 103 ? 20.547 14.664 -1.146 1 97.56 103 PRO A CA 1
ATOM 825 C C . PRO A 1 103 ? 20.656 13.242 -0.6 1 97.56 103 PRO A C 1
ATOM 827 O O . PRO A 1 103 ? 19.953 12.891 0.348 1 97.56 103 PRO A O 1
ATOM 830 N N . GLU A 1 104 ? 21.484 12.461 -1.198 1 95.69 104 GLU A N 1
ATOM 831 C CA . GLU A 1 104 ? 21.656 11.062 -0.803 1 95.69 104 GLU A CA 1
ATOM 832 C C . GLU A 1 104 ? 22 10.945 0.68 1 95.69 104 GLU A C 1
ATOM 834 O O . GLU A 1 104 ? 21.531 10.031 1.36 1 95.69 104 GLU A O 1
ATOM 839 N N . GLU A 1 105 ? 22.766 11.875 1.203 1 96.31 105 GLU A N 1
ATOM 840 C CA . GLU A 1 105 ? 23.234 11.844 2.584 1 96.31 105 GLU A CA 1
ATOM 841 C C . GLU A 1 105 ? 22.078 11.984 3.566 1 96.31 105 GLU A C 1
ATOM 843 O O . GLU A 1 105 ? 22.172 11.539 4.711 1 96.31 105 GLU A O 1
ATOM 848 N N . ALA A 1 106 ? 21.016 12.539 3.102 1 96.31 106 ALA A N 1
ATOM 849 C CA . ALA A 1 106 ? 19.844 12.734 3.953 1 96.31 106 ALA A CA 1
ATOM 850 C C . ALA A 1 106 ? 19.203 11.398 4.312 1 96.31 106 ALA A C 1
ATOM 852 O O . ALA A 1 106 ? 18.406 11.32 5.254 1 96.31 106 ALA A O 1
ATOM 853 N N . PHE A 1 107 ? 19.531 10.359 3.631 1 96.75 107 PHE A N 1
ATOM 854 C CA . PHE A 1 107 ? 18.906 9.055 3.84 1 96.75 107 PHE A CA 1
ATOM 855 C C . PHE A 1 107 ? 19.812 8.164 4.691 1 96.75 107 PHE A C 1
ATOM 857 O O . PHE A 1 107 ? 19.578 6.961 4.797 1 96.75 107 PHE A O 1
ATOM 864 N N . THR A 1 108 ? 20.875 8.711 5.301 1 95.88 108 THR A N 1
ATOM 865 C CA . THR A 1 108 ? 21.828 7.867 6.02 1 95.88 108 THR A CA 1
ATOM 866 C C . THR A 1 108 ? 22.016 8.375 7.445 1 95.88 108 THR A C 1
ATOM 868 O O . THR A 1 108 ? 22.812 7.809 8.203 1 95.88 108 THR A O 1
ATOM 871 N N . VAL A 1 109 ? 21.297 9.336 7.82 1 96.75 109 VAL A N 1
ATOM 872 C CA . VAL A 1 109 ? 21.484 9.969 9.125 1 96.75 109 VAL A CA 1
ATOM 873 C C . VAL A 1 109 ? 20.922 9.07 10.219 1 96.75 109 VAL A C 1
ATOM 875 O O . VAL A 1 109 ? 19.75 8.664 10.164 1 96.75 109 VAL A O 1
ATOM 878 N N . GLU A 1 110 ? 21.75 8.805 11.227 1 97.5 110 GLU A N 1
ATOM 879 C CA . GLU A 1 110 ? 21.281 8.016 12.367 1 97.5 110 GLU A CA 1
ATOM 880 C C . GLU A 1 110 ? 20.312 8.812 13.227 1 97.5 110 GLU A C 1
ATOM 882 O O . GLU A 1 110 ? 20.5 10 13.469 1 97.5 110 GLU A O 1
ATOM 887 N N . LEU A 1 111 ? 19.281 8.125 13.617 1 97 111 LEU A N 1
ATOM 888 C CA . LEU A 1 111 ? 18.359 8.766 14.547 1 97 111 LEU A CA 1
ATOM 889 C C . LEU A 1 111 ? 18.891 8.711 15.977 1 97 111 LEU A C 1
ATOM 891 O O . LEU A 1 111 ? 19.609 7.785 16.344 1 97 111 LEU A O 1
ATOM 895 N N . PRO A 1 112 ? 18.531 9.742 16.797 1 95.38 112 PRO A N 1
ATOM 896 C CA . PRO A 1 112 ? 18.969 9.695 18.203 1 95.38 112 PRO A CA 1
ATOM 897 C C . PRO A 1 112 ? 18.5 8.445 18.922 1 95.38 112 PRO A C 1
ATOM 899 O O . PRO A 1 112 ? 19.234 7.871 19.734 1 95.38 112 PRO A O 1
ATOM 902 N N . GLU A 1 113 ? 17.266 8.078 18.656 1 96.38 113 GLU A N 1
ATOM 903 C CA . GLU A 1 113 ? 16.656 6.832 19.094 1 96.38 113 GLU A CA 1
ATOM 904 C C . GLU A 1 113 ? 15.781 6.223 18 1 96.38 113 GLU A C 1
ATOM 906 O O . GLU A 1 113 ? 15.219 6.945 17.172 1 96.38 113 GLU A O 1
ATOM 911 N N . PRO A 1 114 ? 15.773 4.902 18.062 1 96.62 114 PRO A N 1
ATOM 912 C CA . PRO A 1 114 ? 14.898 4.297 17.047 1 96.62 114 PRO A CA 1
ATOM 913 C C . PRO A 1 114 ? 13.469 4.84 17.094 1 96.62 114 PRO A C 1
ATOM 915 O O . PRO A 1 114 ? 12.945 5.094 18.188 1 96.62 114 PRO A O 1
ATOM 918 N N . PHE A 1 115 ? 12.883 5.051 16.047 1 95.94 115 PHE A N 1
ATOM 919 C CA . PHE A 1 115 ? 11.523 5.547 15.898 1 95.94 115 PHE A CA 1
ATOM 920 C C . PHE A 1 115 ? 10.68 4.578 15.078 1 95.94 115 PHE A C 1
ATOM 922 O O . PHE A 1 115 ? 10.945 4.359 13.891 1 95.94 115 PHE A O 1
ATOM 929 N N . ILE A 1 116 ? 9.688 3.928 15.609 1 94.88 116 ILE A N 1
ATOM 930 C CA . ILE A 1 116 ? 8.852 2.9 15 1 94.88 116 ILE A CA 1
ATOM 931 C C . ILE A 1 116 ? 9.727 1.807 14.398 1 94.88 116 ILE A C 1
ATOM 933 O O . ILE A 1 116 ? 9.5 1.376 13.266 1 94.88 116 ILE A O 1
ATOM 937 N N . GLY A 1 117 ? 10.781 1.47 15.164 1 95.44 117 GLY A N 1
ATOM 938 C CA . GLY A 1 117 ? 11.656 0.361 14.812 1 95.44 117 GLY A CA 1
ATOM 939 C C . GLY A 1 117 ? 12.703 0.731 13.773 1 95.44 117 GLY A C 1
ATOM 940 O O . GLY A 1 117 ? 13.477 -0.12 13.344 1 95.44 117 GLY A O 1
ATOM 941 N N . ASN A 1 118 ? 12.75 1.987 13.289 1 97.69 118 ASN A N 1
ATOM 942 C CA . ASN A 1 118 ? 13.711 2.438 12.289 1 97.69 118 ASN A CA 1
ATOM 943 C C . ASN A 1 118 ? 14.891 3.162 12.938 1 97.69 118 ASN A C 1
ATOM 945 O O . ASN A 1 118 ? 14.703 3.998 13.82 1 97.69 118 ASN A O 1
ATOM 949 N N . LYS A 1 119 ? 16.109 2.904 12.508 1 97.62 119 LYS A N 1
ATOM 950 C CA . LYS A 1 119 ? 17.297 3.359 13.211 1 97.62 119 LYS A CA 1
ATOM 951 C C . LYS A 1 119 ? 17.906 4.59 12.531 1 97.62 119 LYS A C 1
ATOM 953 O O . LYS A 1 119 ? 18.734 5.277 13.117 1 97.62 119 LYS A O 1
ATOM 958 N N . ASN A 1 120 ? 17.625 4.816 11.305 1 97 120 ASN A N 1
ATOM 959 C CA . ASN A 1 120 ? 18.156 5.953 10.562 1 97 120 ASN A CA 1
ATOM 960 C C . ASN A 1 120 ? 17.141 6.516 9.578 1 97 120 ASN A C 1
ATOM 962 O O . ASN A 1 120 ? 16.078 5.93 9.383 1 97 120 ASN A O 1
ATOM 966 N N . THR A 1 121 ? 17.469 7.609 8.93 1 97.38 121 THR A N 1
ATOM 967 C CA . THR A 1 121 ? 16.516 8.328 8.094 1 97.38 121 THR A CA 1
ATOM 968 C C . THR A 1 121 ? 16.234 7.551 6.812 1 97.38 121 THR A C 1
ATOM 970 O O . THR A 1 121 ? 15.18 7.734 6.191 1 97.38 121 THR A O 1
ATOM 973 N N . GLY A 1 122 ? 17.156 6.699 6.352 1 97.69 122 GLY A N 1
ATOM 974 C CA . GLY A 1 122 ? 16.875 5.832 5.219 1 97.69 122 GLY A CA 1
ATOM 975 C C . GLY A 1 122 ? 15.797 4.809 5.5 1 97.69 122 GLY A C 1
ATOM 976 O O . GLY A 1 122 ? 14.898 4.609 4.68 1 97.69 122 GLY A O 1
ATOM 977 N N . GLU A 1 123 ? 15.891 4.234 6.656 1 97.88 123 GLU A N 1
ATOM 978 C CA . GLU A 1 123 ? 14.867 3.281 7.07 1 97.88 123 GLU A CA 1
ATOM 979 C C . GLU A 1 123 ? 13.516 3.967 7.242 1 97.88 123 GLU A C 1
ATOM 981 O O . GLU A 1 123 ? 12.477 3.414 6.863 1 97.88 123 GLU A O 1
ATOM 986 N N . LEU A 1 124 ? 13.523 5.16 7.75 1 97.94 124 LEU A N 1
ATOM 987 C CA . LEU A 1 124 ? 12.281 5.926 7.887 1 97.94 124 LEU A CA 1
ATOM 988 C C . LEU A 1 124 ? 11.688 6.238 6.516 1 97.94 124 LEU A C 1
ATOM 990 O O . LEU A 1 124 ? 10.469 6.164 6.336 1 97.94 124 LEU A O 1
ATOM 994 N N . ALA A 1 125 ? 12.547 6.605 5.605 1 98.44 125 ALA A N 1
ATOM 995 C CA . ALA A 1 125 ? 12.094 6.91 4.25 1 98.44 125 ALA A CA 1
ATOM 996 C C . ALA A 1 125 ? 11.445 5.688 3.602 1 98.44 125 ALA A C 1
ATOM 998 O O . ALA A 1 125 ? 10.383 5.793 2.98 1 98.44 125 ALA A O 1
ATOM 999 N N . ALA A 1 126 ? 12.047 4.527 3.787 1 98.44 126 ALA A N 1
ATOM 1000 C CA . ALA A 1 126 ? 11.508 3.283 3.246 1 98.44 126 ALA A CA 1
ATOM 1001 C C . ALA A 1 126 ? 10.18 2.93 3.908 1 98.44 126 ALA A C 1
ATOM 1003 O O . ALA A 1 126 ? 9.242 2.484 3.236 1 98.44 126 ALA A O 1
ATOM 1004 N N . PHE A 1 127 ? 10.141 3.162 5.207 1 98.62 127 PHE A N 1
ATOM 1005 C CA . PHE A 1 127 ? 8.898 2.936 5.93 1 98.62 127 PHE A CA 1
ATOM 1006 C C . PHE A 1 127 ? 7.797 3.859 5.418 1 98.62 127 PHE A C 1
ATOM 1008 O O . PHE A 1 127 ? 6.648 3.441 5.266 1 98.62 127 PHE A O 1
ATOM 1015 N N . GLY A 1 128 ? 8.148 5.059 5.215 1 98.56 128 GLY A N 1
ATOM 1016 C CA . GLY A 1 128 ? 7.188 6.012 4.676 1 98.56 128 GLY A CA 1
ATOM 1017 C C . GLY A 1 128 ? 6.664 5.617 3.309 1 98.56 128 GLY A C 1
ATOM 1018 O O . GLY A 1 128 ? 5.473 5.773 3.025 1 98.56 128 GLY A O 1
ATOM 1019 N N . ALA A 1 129 ? 7.547 5.176 2.434 1 98.75 129 ALA A N 1
ATOM 1020 C CA . ALA A 1 129 ? 7.133 4.734 1.106 1 98.75 129 ALA A CA 1
ATOM 1021 C C . ALA A 1 129 ? 6.16 3.561 1.199 1 98.75 129 ALA A C 1
ATOM 1023 O O . ALA A 1 129 ? 5.133 3.543 0.52 1 98.75 129 ALA A O 1
ATOM 1024 N N . PHE A 1 130 ? 6.492 2.613 2.059 1 98.88 130 PHE A N 1
ATOM 1025 C CA . PHE A 1 130 ? 5.602 1.499 2.354 1 98.88 130 PHE A CA 1
ATOM 1026 C C . PHE A 1 130 ? 4.254 2.004 2.857 1 98.88 130 PHE A C 1
ATOM 1028 O O . PHE A 1 130 ? 3.205 1.608 2.342 1 98.88 130 PHE A O 1
ATOM 1035 N N . HIS A 1 131 ? 4.258 2.848 3.818 1 98.88 131 HIS A N 1
ATOM 1036 C CA . HIS A 1 131 ? 3.074 3.385 4.48 1 98.88 131 HIS A CA 1
ATOM 1037 C C . HIS A 1 131 ? 2.164 4.098 3.486 1 98.88 131 HIS A C 1
ATOM 1039 O O . HIS A 1 131 ? 0.947 3.902 3.502 1 98.88 131 HIS A O 1
ATOM 1045 N N . GLU A 1 132 ? 2.758 4.91 2.631 1 98.81 132 GLU A N 1
ATOM 1046 C CA . GLU A 1 132 ? 1.965 5.664 1.667 1 98.81 132 GLU A CA 1
ATOM 1047 C C . GLU A 1 132 ? 1.288 4.738 0.661 1 98.81 132 GLU A C 1
ATOM 1049 O O . GLU A 1 132 ? 0.115 4.926 0.329 1 98.81 132 GLU A O 1
ATOM 1054 N N . ALA A 1 133 ? 1.982 3.723 0.196 1 98.94 133 ALA A N 1
ATOM 1055 C CA . ALA A 1 133 ? 1.402 2.75 -0.727 1 98.94 133 ALA A CA 1
ATOM 1056 C C . ALA A 1 133 ? 0.27 1.973 -0.063 1 98.94 133 ALA A C 1
ATOM 1058 O O . ALA A 1 133 ? -0.762 1.713 -0.687 1 98.94 133 ALA A O 1
ATOM 1059 N N . LEU A 1 134 ? 0.499 1.619 1.184 1 98.88 134 LEU A N 1
ATOM 1060 C CA . LEU A 1 134 ? -0.525 0.937 1.967 1 98.88 134 LEU A CA 1
ATOM 1061 C C . LEU A 1 134 ? -1.804 1.766 2.029 1 98.88 134 LEU A C 1
ATOM 1063 O O . LEU A 1 134 ? -2.889 1.263 1.731 1 98.88 134 LEU A O 1
ATOM 1067 N N . HIS A 1 135 ? -1.694 3.033 2.377 1 98.88 135 HIS A N 1
ATOM 1068 C CA . HIS A 1 135 ? -2.861 3.9 2.498 1 98.88 135 HIS A CA 1
ATOM 1069 C C . HIS A 1 135 ? -3.496 4.16 1.136 1 98.88 135 HIS A C 1
ATOM 1071 O O . HIS A 1 135 ? -4.715 4.309 1.033 1 98.88 135 HIS A O 1
ATOM 1077 N N . LEU A 1 136 ? -2.686 4.211 0.061 1 98.88 136 LEU A N 1
ATOM 1078 C CA . LEU A 1 136 ? -3.256 4.32 -1.276 1 98.88 136 LEU A CA 1
ATOM 1079 C C . LEU A 1 136 ? -4.172 3.141 -1.576 1 98.88 136 LEU A C 1
ATOM 1081 O O . LEU A 1 136 ? -5.273 3.32 -2.102 1 98.88 136 LEU A O 1
ATOM 1085 N N . GLY A 1 137 ? -3.699 1.928 -1.265 1 98.75 137 GLY A N 1
ATOM 1086 C CA . GLY A 1 137 ? -4.551 0.759 -1.429 1 98.75 137 GLY A CA 1
ATOM 1087 C C . GLY A 1 137 ? -5.848 0.849 -0.646 1 98.75 137 GLY A C 1
ATOM 1088 O O . GLY A 1 137 ? -6.906 0.473 -1.147 1 98.75 137 GLY A O 1
ATOM 1089 N N . GLN A 1 138 ? -5.754 1.384 0.524 1 98.38 138 GLN A N 1
ATOM 1090 C CA . GLN A 1 138 ? -6.941 1.532 1.364 1 98.38 138 GLN A CA 1
ATOM 1091 C C . GLN A 1 138 ? -7.914 2.547 0.769 1 98.38 138 GLN A C 1
ATOM 1093 O O . GLN A 1 138 ? -9.125 2.326 0.771 1 98.38 138 GLN A O 1
ATOM 1098 N N . ILE A 1 139 ? -7.387 3.58 0.262 1 98.56 139 ILE A N 1
ATOM 1099 C CA . ILE A 1 139 ? -8.195 4.629 -0.347 1 98.56 139 ILE A CA 1
ATOM 1100 C C . ILE A 1 139 ? -8.914 4.078 -1.581 1 98.56 139 ILE A C 1
ATOM 1102 O O . ILE A 1 139 ? -10.102 4.336 -1.783 1 98.56 139 ILE A O 1
ATOM 1106 N N . GLN A 1 140 ? -8.195 3.318 -2.393 1 97.81 140 GLN A N 1
ATOM 1107 C CA . GLN A 1 140 ? -8.797 2.717 -3.578 1 97.81 140 GLN A CA 1
ATOM 1108 C C . GLN A 1 140 ? -9.984 1.837 -3.207 1 97.81 140 GLN A C 1
ATOM 1110 O O . GLN A 1 140 ? -11.039 1.896 -3.852 1 97.81 140 GLN A O 1
ATOM 1115 N N . MET A 1 141 ? -9.828 1.105 -2.16 1 96.38 141 MET A N 1
ATOM 1116 C CA . MET A 1 141 ? -10.883 0.187 -1.74 1 96.38 141 MET A CA 1
ATOM 1117 C C . MET A 1 141 ? -12.062 0.948 -1.144 1 96.38 141 MET A C 1
ATOM 1119 O O . MET A 1 141 ? -13.219 0.613 -1.405 1 96.38 141 MET A O 1
ATOM 1123 N N . LEU A 1 142 ? -11.773 1.921 -0.345 1 96 142 LEU A N 1
ATOM 1124 C CA . LEU A 1 142 ? -12.828 2.74 0.238 1 96 142 LEU A CA 1
ATOM 1125 C C . LEU A 1 142 ? -13.68 3.389 -0.852 1 96 142 LEU A C 1
ATOM 1127 O O . LEU A 1 142 ? -14.906 3.342 -0.798 1 96 142 LEU A O 1
ATOM 1131 N N . LYS A 1 143 ? -12.992 3.973 -1.791 1 96.56 143 LYS A N 1
ATOM 1132 C CA . LYS A 1 143 ? -13.688 4.609 -2.906 1 96.56 143 LYS A CA 1
ATOM 1133 C C . LYS A 1 143 ? -14.602 3.617 -3.619 1 96.56 143 LYS A C 1
ATOM 1135 O O . LYS A 1 143 ? -15.773 3.912 -3.867 1 96.56 143 LYS A O 1
ATOM 1140 N N . ARG A 1 144 ? -14.07 2.441 -3.887 1 94.81 144 ARG A N 1
ATOM 1141 C CA . ARG A 1 144 ? -14.828 1.423 -4.605 1 94.81 144 ARG A CA 1
ATOM 1142 C C . ARG A 1 144 ? -16.031 0.966 -3.797 1 94.81 144 ARG A C 1
ATOM 1144 O O . ARG A 1 144 ? -17.125 0.811 -4.34 1 94.81 144 ARG A O 1
ATOM 1151 N N . PHE A 1 145 ? -15.82 0.768 -2.525 1 93.19 145 PHE A N 1
ATOM 1152 C CA . PHE A 1 145 ? -16.906 0.32 -1.658 1 93.19 145 PHE A CA 1
ATOM 1153 C C . PHE A 1 145 ? -18.016 1.362 -1.594 1 93.19 145 PHE A C 1
ATOM 1155 O O . PHE A 1 145 ? -19.188 1.025 -1.68 1 93.19 145 PHE A O 1
ATOM 1162 N N . ILE A 1 146 ? -17.688 2.545 -1.441 1 94.62 146 ILE A N 1
ATOM 1163 C CA . ILE A 1 146 ? -18.656 3.625 -1.303 1 94.62 146 ILE A CA 1
ATOM 1164 C C . ILE A 1 146 ? -19.453 3.773 -2.598 1 94.62 146 ILE A C 1
ATOM 1166 O O . ILE A 1 146 ? -20.672 3.877 -2.57 1 94.62 146 ILE A O 1
ATOM 1170 N N . LEU A 1 147 ? -18.75 3.688 -3.732 1 93.31 147 LEU A N 1
ATOM 1171 C CA . LEU A 1 147 ? -19.406 3.838 -5.023 1 93.31 147 LEU A CA 1
ATOM 1172 C C . LEU A 1 147 ? -20.312 2.646 -5.316 1 93.31 147 LEU A C 1
ATOM 1174 O O . LEU A 1 147 ? -21.391 2.809 -5.887 1 93.31 147 LEU A O 1
ATOM 1178 N N . ALA A 1 148 ? -19.906 1.493 -4.875 1 89.44 148 ALA A N 1
ATOM 1179 C CA . ALA A 1 148 ? -20.719 0.293 -5.07 1 89.44 148 ALA A CA 1
ATOM 1180 C C . ALA A 1 148 ? -21.984 0.338 -4.215 1 89.44 148 ALA A C 1
ATOM 1182 O O . ALA A 1 148 ? -23.047 -0.116 -4.641 1 89.44 148 ALA A O 1
ATOM 1183 N N . SER A 1 149 ? -21.844 0.813 -3.045 1 84.38 149 SER A N 1
ATOM 1184 C CA . SER A 1 149 ? -22.984 0.903 -2.135 1 84.38 149 SER A CA 1
ATOM 1185 C C . SER A 1 149 ? -24 1.926 -2.621 1 84.38 149 SER A C 1
ATOM 1187 O O . SER A 1 149 ? -25.203 1.79 -2.359 1 84.38 149 SER A O 1
ATOM 1189 N N . GLU A 1 150 ? -23.594 2.922 -3.25 1 79.81 150 GLU A N 1
ATOM 1190 C CA . GLU A 1 150 ? -24.484 3.939 -3.783 1 79.81 150 GLU A CA 1
ATOM 1191 C C . GLU A 1 150 ? -25.234 3.424 -5.008 1 79.81 150 GLU A C 1
ATOM 1193 O O . GLU A 1 150 ? -26.391 3.797 -5.238 1 79.81 150 GLU A O 1
ATOM 1198 N N . ALA A 1 151 ? -24.625 2.518 -5.777 1 75.06 151 ALA A N 1
ATOM 1199 C CA . ALA A 1 151 ? -25.266 1.937 -6.957 1 75.06 151 ALA A CA 1
ATOM 1200 C C . ALA A 1 151 ? -26.328 0.921 -6.559 1 75.06 151 ALA A C 1
ATOM 1202 O O . ALA A 1 151 ? -27.281 0.698 -7.301 1 75.06 151 ALA A O 1
ATOM 1203 N N . ALA A 1 152 ? -26.203 0.342 -5.367 1 71.75 152 ALA A N 1
ATOM 1204 C CA . ALA A 1 152 ? -27.141 -0.671 -4.898 1 71.75 152 ALA A CA 1
ATOM 1205 C C . ALA A 1 152 ? -28.359 -0.027 -4.254 1 71.75 152 ALA A C 1
ATOM 1207 O O . ALA A 1 152 ? -29.375 -0.688 -4.047 1 71.75 152 ALA A O 1
ATOM 1208 N N . GLN A 1 153 ? -28.438 1.3 -3.996 1 61.03 153 GLN A N 1
ATOM 1209 C CA . GLN A 1 153 ? -29.594 2.025 -3.457 1 61.03 153 GLN A CA 1
ATOM 1210 C C . GLN A 1 153 ? -30.406 2.678 -4.57 1 61.03 153 GLN A C 1
ATOM 1212 O O . GLN A 1 153 ? -31.625 2.729 -4.504 1 61.03 153 GLN A O 1
ATOM 1217 N N . MET B 1 1 ? 21.469 0.003 -0.613 1 79.12 1 MET B N 1
ATOM 1218 C CA . MET B 1 1 ? 20.344 0.465 -1.423 1 79.12 1 MET B CA 1
ATOM 1219 C C . MET B 1 1 ? 19.297 -0.63 -1.57 1 79.12 1 MET B C 1
ATOM 1221 O O . MET B 1 1 ? 18.172 -0.489 -1.081 1 79.12 1 MET B O 1
ATOM 1225 N N . SER B 1 2 ? 19.797 -1.755 -1.85 1 92.38 2 SER B N 1
ATOM 1226 C CA . SER B 1 2 ? 18.891 -2.891 -1.989 1 92.38 2 SER B CA 1
ATOM 1227 C C . SER B 1 2 ? 18.312 -3.303 -0.641 1 92.38 2 SER B C 1
ATOM 1229 O O . SER B 1 2 ? 17.188 -3.805 -0.571 1 92.38 2 SER B O 1
ATOM 1231 N N . GLU B 1 3 ? 18.969 -2.844 0.404 1 96.12 3 GLU B N 1
ATOM 1232 C CA . GLU B 1 3 ? 18.531 -3.266 1.732 1 96.12 3 GLU B CA 1
ATOM 1233 C C . GLU B 1 3 ? 17.234 -2.572 2.135 1 96.12 3 GLU B C 1
ATOM 1235 O O . GLU B 1 3 ? 16.391 -3.174 2.789 1 96.12 3 GLU B O 1
ATOM 1240 N N . LEU B 1 4 ? 17.094 -1.329 1.763 1 97.75 4 LEU B N 1
ATOM 1241 C CA . LEU B 1 4 ? 15.875 -0.588 2.086 1 97.75 4 LEU B CA 1
ATOM 1242 C C . LEU B 1 4 ? 14.672 -1.163 1.343 1 97.75 4 LEU B C 1
ATOM 1244 O O . LEU B 1 4 ? 13.57 -1.224 1.891 1 97.75 4 LEU B O 1
ATOM 1248 N N . ILE B 1 5 ? 14.922 -1.595 0.116 1 98.38 5 ILE B N 1
ATOM 1249 C CA . ILE B 1 5 ? 13.859 -2.221 -0.666 1 98.38 5 ILE B CA 1
ATOM 1250 C C . ILE B 1 5 ? 13.492 -3.568 -0.051 1 98.38 5 I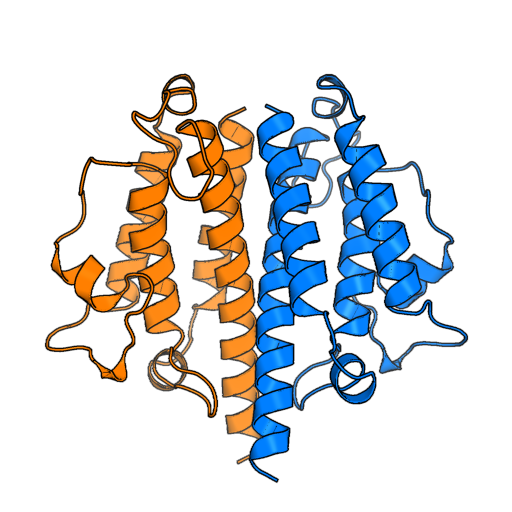LE B C 1
ATOM 1252 O O . ILE B 1 5 ? 12.312 -3.875 0.127 1 98.38 5 ILE B O 1
ATOM 1256 N N . LYS B 1 6 ? 14.516 -4.309 0.303 1 98.5 6 LYS B N 1
ATOM 1257 C CA . LYS B 1 6 ? 14.289 -5.613 0.925 1 98.5 6 LYS B CA 1
ATOM 1258 C C . LYS B 1 6 ? 13.523 -5.473 2.236 1 98.5 6 LYS B C 1
ATOM 1260 O O . LYS B 1 6 ? 12.656 -6.297 2.545 1 98.5 6 LYS B O 1
ATOM 1265 N N . MET B 1 7 ? 13.797 -4.461 2.943 1 97.94 7 MET B N 1
ATOM 1266 C CA . MET B 1 7 ? 13.117 -4.199 4.207 1 97.94 7 MET B CA 1
ATOM 1267 C C . MET B 1 7 ? 11.617 -3.992 3.986 1 97.94 7 MET B C 1
ATOM 1269 O O . MET B 1 7 ? 10.805 -4.41 4.805 1 97.94 7 MET B O 1
ATOM 1273 N N . GLN B 1 8 ? 11.258 -3.348 2.914 1 98.56 8 GLN B N 1
ATOM 1274 C CA . GLN B 1 8 ? 9.852 -3.111 2.609 1 98.56 8 GLN B CA 1
ATOM 1275 C C . GLN B 1 8 ? 9.125 -4.418 2.309 1 98.56 8 GLN B C 1
ATOM 1277 O O . GLN B 1 8 ? 7.996 -4.629 2.762 1 98.56 8 GLN B O 1
ATOM 1282 N N . TYR B 1 9 ? 9.781 -5.301 1.545 1 98.81 9 TYR B N 1
ATOM 1283 C CA . TYR B 1 9 ? 9.188 -6.609 1.294 1 98.81 9 TYR B CA 1
ATOM 1284 C C . TYR B 1 9 ? 8.969 -7.367 2.598 1 98.81 9 TYR B C 1
ATOM 1286 O O . TYR B 1 9 ? 7.91 -7.969 2.805 1 98.81 9 TYR B O 1
ATOM 1294 N N . ALA B 1 10 ? 9.977 -7.332 3.451 1 98.56 10 ALA B N 1
ATOM 1295 C CA . ALA B 1 10 ? 9.859 -8.016 4.734 1 98.56 10 ALA B CA 1
ATOM 1296 C C . ALA B 1 10 ? 8.695 -7.457 5.551 1 98.56 10 ALA B C 1
ATOM 1298 O O . ALA B 1 10 ? 7.93 -8.211 6.152 1 98.56 10 ALA B O 1
ATOM 1299 N N . LYS B 1 11 ? 8.555 -6.16 5.57 1 98.25 11 LYS B N 1
ATOM 1300 C CA . LYS B 1 11 ? 7.496 -5.5 6.324 1 98.25 11 LYS B CA 1
ATOM 1301 C C . LYS B 1 11 ? 6.117 -5.906 5.805 1 98.25 11 LYS B C 1
ATOM 1303 O O . LYS B 1 11 ? 5.23 -6.246 6.586 1 98.25 11 LYS B O 1
ATOM 1308 N N . THR B 1 12 ? 5.961 -5.859 4.5 1 98.69 12 THR B N 1
ATOM 1309 C CA . THR B 1 12 ? 4.668 -6.195 3.914 1 98.69 12 THR B CA 1
ATOM 1310 C C . THR B 1 12 ? 4.316 -7.66 4.184 1 98.69 12 THR B C 1
ATOM 1312 O O . THR B 1 12 ? 3.172 -7.98 4.504 1 98.69 12 THR B O 1
ATOM 1315 N N . ARG B 1 13 ? 5.336 -8.555 4.117 1 98.69 13 ARG B N 1
ATOM 1316 C CA . ARG B 1 13 ? 5.082 -9.977 4.316 1 98.69 13 ARG B CA 1
ATOM 1317 C C . ARG B 1 13 ? 4.719 -10.273 5.77 1 98.69 13 ARG B C 1
ATOM 1319 O O . ARG B 1 13 ? 3.844 -11.094 6.043 1 98.69 13 ARG B O 1
ATOM 1326 N N . GLN B 1 14 ? 5.387 -9.602 6.66 1 97.94 14 GLN B N 1
ATOM 1327 C CA . GLN B 1 14 ? 5.059 -9.75 8.07 1 97.94 14 GLN B CA 1
ATOM 1328 C C . GLN B 1 14 ? 3.637 -9.273 8.359 1 97.94 14 GLN B C 1
ATOM 1330 O O . GLN B 1 14 ? 2.873 -9.969 9.039 1 97.94 14 GLN B O 1
ATOM 1335 N N . ASN B 1 15 ? 3.268 -8.141 7.82 1 98.44 15 ASN B N 1
ATOM 1336 C CA . ASN B 1 15 ? 1.936 -7.586 8.039 1 98.44 15 ASN B CA 1
ATOM 1337 C C . ASN B 1 15 ? 0.859 -8.438 7.371 1 98.44 15 ASN B C 1
ATOM 1339 O O . ASN B 1 15 ? -0.229 -8.617 7.922 1 98.44 15 ASN B O 1
ATOM 1343 N N . LEU B 1 16 ? 1.17 -8.961 6.195 1 98.69 16 LEU B N 1
ATOM 1344 C CA . LEU B 1 16 ? 0.229 -9.828 5.492 1 98.69 16 LEU B CA 1
ATOM 1345 C C . LEU B 1 16 ? -0.098 -11.062 6.324 1 98.69 16 LEU B C 1
ATOM 1347 O O . LEU B 1 16 ? -1.268 -11.422 6.48 1 98.69 16 LEU B O 1
ATOM 1351 N N . THR B 1 17 ? 0.943 -11.688 6.887 1 97.81 17 THR B N 1
ATOM 1352 C CA . THR B 1 17 ? 0.759 -12.867 7.734 1 97.81 17 THR B CA 1
ATOM 1353 C C . THR B 1 17 ? -0.117 -12.531 8.938 1 97.81 17 THR B C 1
ATOM 1355 O O . THR B 1 17 ? -1.039 -13.281 9.266 1 97.81 17 THR B O 1
ATOM 1358 N N . LYS B 1 18 ? 0.118 -11.391 9.492 1 97.69 18 LYS B N 1
ATOM 1359 C CA . LYS B 1 18 ? -0.644 -10.969 10.664 1 97.69 18 LYS B CA 1
ATOM 1360 C C . LYS B 1 18 ? -2.104 -10.711 10.305 1 97.69 18 LYS B C 1
ATOM 1362 O O . LYS B 1 18 ? -3.01 -11.133 11.031 1 97.69 18 LYS B O 1
ATOM 1367 N N . VAL B 1 19 ? -2.33 -10.07 9.195 1 98 19 VAL B N 1
ATOM 1368 C CA . VAL B 1 19 ? -3.672 -9.695 8.773 1 98 19 VAL B CA 1
ATOM 1369 C C . VAL B 1 19 ? -4.492 -10.953 8.484 1 98 19 VAL B C 1
ATOM 1371 O O . VAL B 1 19 ? -5.707 -10.969 8.688 1 98 19 VAL B O 1
ATOM 1374 N N . LEU B 1 20 ? -3.877 -12.008 8.141 1 97.81 20 LEU B N 1
ATOM 1375 C CA . LEU B 1 20 ? -4.582 -13.203 7.691 1 97.81 20 LEU B CA 1
ATOM 1376 C C . LEU B 1 20 ? -4.707 -14.219 8.828 1 97.81 20 LEU B C 1
ATOM 1378 O O . LEU B 1 20 ? -5.316 -15.273 8.656 1 97.81 20 LEU B O 1
ATOM 1382 N N . GLU B 1 21 ? -4.102 -13.852 9.945 1 95.5 21 GLU B N 1
ATOM 1383 C CA . GLU B 1 21 ? -4.191 -14.758 11.086 1 95.5 21 GLU B CA 1
ATOM 1384 C C . GLU B 1 21 ? -5.641 -14.953 11.523 1 95.5 21 GLU B C 1
ATOM 1386 O O . GLU B 1 21 ? -6.395 -13.984 11.648 1 95.5 21 GLU B O 1
ATOM 1391 N N . ASP B 1 22 ? -6.117 -16.172 11.617 1 92.06 22 ASP B N 1
ATOM 1392 C CA . ASP B 1 22 ? -7.406 -16.594 12.148 1 92.06 22 ASP B CA 1
ATOM 1393 C C . ASP B 1 22 ? -8.555 -16.062 11.297 1 92.06 22 ASP B C 1
ATOM 1395 O O . ASP B 1 22 ? -9.625 -15.734 11.82 1 92.06 22 ASP B O 1
ATOM 1399 N N . VAL B 1 23 ? -8.312 -15.688 10.07 1 96.06 23 VAL B N 1
ATOM 1400 C CA . VAL B 1 23 ? -9.383 -15.328 9.148 1 96.06 23 VAL B CA 1
ATOM 1401 C C . VAL B 1 23 ? -10.008 -16.594 8.555 1 96.06 23 VAL B C 1
ATOM 1403 O O . VAL B 1 23 ? -9.297 -17.484 8.086 1 96.06 23 VAL B O 1
ATOM 1406 N N . SER B 1 24 ? -11.273 -16.734 8.617 1 96.31 24 SER B N 1
ATOM 1407 C CA . SER B 1 24 ? -11.969 -17.938 8.156 1 96.31 24 SER B CA 1
ATOM 1408 C C . SER B 1 24 ? -11.961 -18.031 6.633 1 96.31 24 SER B C 1
ATOM 1410 O O . SER B 1 24 ? -11.844 -17.016 5.945 1 96.31 24 SER B O 1
ATOM 1412 N N . PRO B 1 25 ? -12.078 -19.25 6.094 1 95.69 25 PRO B N 1
ATOM 1413 C CA . PRO B 1 25 ? -12.172 -19.422 4.641 1 95.69 25 PRO B CA 1
ATOM 1414 C C . PRO B 1 25 ? -13.32 -18.625 4.031 1 95.69 25 PRO B C 1
ATOM 1416 O O . PRO B 1 25 ? -13.211 -18.141 2.904 1 95.69 25 PRO B O 1
ATOM 1419 N N . GLU B 1 26 ? -14.414 -18.547 4.734 1 95.94 26 GLU B N 1
ATOM 1420 C CA . GLU B 1 26 ? -15.562 -17.797 4.246 1 95.94 26 GLU B CA 1
ATOM 1421 C C . GLU B 1 26 ? -15.195 -16.344 3.977 1 95.94 26 GLU B C 1
ATOM 1423 O O . GLU B 1 26 ? -15.602 -15.773 2.961 1 95.94 26 GLU B O 1
ATOM 1428 N N . VAL B 1 27 ? -14.422 -15.766 4.836 1 97.12 27 VAL B N 1
ATOM 1429 C CA . VAL B 1 27 ? -14 -14.375 4.684 1 97.12 27 VAL B CA 1
ATOM 1430 C C . VAL B 1 27 ? -12.969 -14.266 3.559 1 97.12 27 VAL B C 1
ATOM 1432 O O . VAL B 1 27 ? -13.039 -13.352 2.732 1 97.12 27 VAL B O 1
ATOM 1435 N N . LEU B 1 28 ? -12.086 -15.234 3.461 1 97.88 28 LEU B N 1
ATOM 1436 C CA . LEU B 1 28 ? -11 -15.219 2.488 1 97.88 28 LEU B CA 1
ATOM 1437 C C . LEU B 1 28 ? -11.539 -15.344 1.067 1 97.88 28 LEU B C 1
ATOM 1439 O O . LEU B 1 28 ? -10.953 -14.812 0.126 1 97.88 28 LEU B O 1
ATOM 1443 N N . GLU B 1 29 ? -12.68 -15.984 0.942 1 97.12 29 GLU B N 1
ATOM 1444 C CA . GLU B 1 29 ? -13.188 -16.328 -0.385 1 97.12 29 GLU B CA 1
ATOM 1445 C C . GLU B 1 29 ? -14.312 -15.383 -0.801 1 97.12 29 GLU B C 1
ATOM 1447 O O . GLU B 1 29 ? -14.75 -15.406 -1.954 1 97.12 29 GLU B O 1
ATOM 1452 N N . ARG B 1 30 ? -14.797 -14.555 0.097 1 96.81 30 ARG B N 1
ATOM 1453 C CA . ARG B 1 30 ? -15.922 -13.672 -0.188 1 96.81 30 ARG B CA 1
ATOM 1454 C C . ARG B 1 30 ? -15.531 -12.578 -1.168 1 96.81 30 ARG B C 1
ATOM 1456 O O . ARG B 1 30 ? -14.461 -11.984 -1.045 1 96.81 30 ARG B O 1
ATOM 1463 N N . ILE B 1 31 ? -16.391 -12.359 -2.137 1 96.56 31 ILE B N 1
ATOM 1464 C CA . ILE B 1 31 ? -16.25 -11.242 -3.064 1 96.56 31 ILE B CA 1
ATOM 1465 C C . ILE B 1 31 ? -17.375 -10.242 -2.85 1 96.56 31 ILE B C 1
ATOM 1467 O O . ILE B 1 31 ? -18.531 -10.508 -3.207 1 96.56 31 ILE B O 1
ATOM 1471 N N . PRO B 1 32 ? -17.078 -9.141 -2.242 1 92.62 32 PRO B N 1
ATOM 1472 C CA . PRO B 1 32 ? -18.141 -8.156 -2.02 1 92.62 32 PRO B CA 1
ATOM 1473 C C . PRO B 1 32 ? -18.719 -7.605 -3.32 1 92.62 32 PRO B C 1
ATOM 1475 O O . PRO B 1 32 ? -18.062 -7.68 -4.367 1 92.62 32 PRO B O 1
ATOM 1478 N N . ALA B 1 33 ? -19.938 -7.105 -3.193 1 88.38 33 ALA B N 1
ATOM 1479 C CA . ALA B 1 33 ? -20.562 -6.469 -4.352 1 88.38 33 ALA B CA 1
ATOM 1480 C C . ALA B 1 33 ? -19.672 -5.363 -4.914 1 88.38 33 ALA B C 1
ATOM 1482 O O . ALA B 1 33 ? -19.094 -4.582 -4.16 1 88.38 33 ALA B O 1
ATOM 1483 N N . GLY B 1 34 ? -19.469 -5.379 -6.246 1 88.19 34 GLY B N 1
ATOM 1484 C CA . GLY B 1 34 ? -18.688 -4.344 -6.906 1 88.19 34 GLY B CA 1
ATOM 1485 C C . GLY B 1 34 ? -17.234 -4.727 -7.09 1 88.19 34 GLY B C 1
ATOM 1486 O O . GLY B 1 34 ? -16.453 -3.979 -7.695 1 88.19 34 GLY B O 1
ATOM 1487 N N . PHE B 1 35 ? -16.906 -5.836 -6.547 1 92.56 35 PHE B N 1
ATOM 1488 C CA . PHE B 1 35 ? -15.531 -6.293 -6.652 1 92.56 35 PHE B CA 1
ATOM 1489 C C . PHE B 1 35 ? -15.445 -7.559 -7.496 1 92.56 35 PHE B C 1
ATOM 1491 O O . PHE B 1 35 ? -16.438 -8.266 -7.668 1 92.56 35 PHE B O 1
ATOM 1498 N N . ASN B 1 36 ? -14.203 -7.777 -7.988 1 94.06 36 ASN B N 1
ATOM 1499 C CA . ASN B 1 36 ? -14.016 -8.953 -8.836 1 94.06 36 ASN B CA 1
ATOM 1500 C C . ASN B 1 36 ? -13.148 -10 -8.156 1 94.06 36 ASN B C 1
ATOM 1502 O O . ASN B 1 36 ? -13.078 -11.141 -8.617 1 94.06 36 ASN B O 1
ATOM 1506 N N . ASN B 1 37 ? -12.492 -9.516 -7.098 1 96.44 37 ASN B N 1
ATOM 1507 C CA . ASN B 1 37 ? -11.523 -10.414 -6.484 1 96.44 37 ASN B CA 1
ATOM 1508 C C . ASN B 1 37 ? -11.766 -10.555 -4.98 1 96.44 37 ASN B C 1
ATOM 1510 O O . ASN B 1 37 ? -12.531 -9.789 -4.398 1 96.44 37 ASN B O 1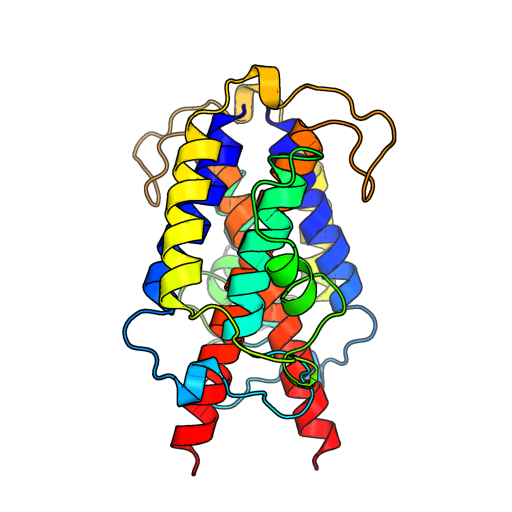
ATOM 1514 N N . ASN B 1 38 ? -11.25 -11.625 -4.398 1 98.06 38 ASN B N 1
ATOM 1515 C CA . ASN B 1 38 ? -11.289 -11.859 -2.961 1 98.06 38 ASN B CA 1
ATOM 1516 C C . ASN B 1 38 ? -9.891 -11.82 -2.35 1 98.06 38 ASN B C 1
ATOM 1518 O O . ASN B 1 38 ? -8.914 -11.547 -3.049 1 98.06 38 ASN B O 1
ATOM 1522 N N . ILE B 1 39 ? -9.805 -11.961 -1.091 1 98.62 39 ILE B N 1
ATOM 1523 C CA . ILE B 1 39 ? -8.539 -11.867 -0.371 1 98.62 39 ILE B CA 1
ATOM 1524 C C . ILE B 1 39 ? -7.598 -12.977 -0.845 1 98.62 39 ILE B C 1
ATOM 1526 O O . ILE B 1 39 ? -6.402 -12.742 -1.036 1 98.62 39 ILE B O 1
ATOM 1530 N N . HIS B 1 40 ? -8.117 -14.188 -1.067 1 98.56 40 HIS B N 1
ATOM 1531 C CA . HIS B 1 40 ? -7.332 -15.312 -1.563 1 98.56 40 HIS B CA 1
ATOM 1532 C C . HIS B 1 40 ? -6.621 -14.961 -2.867 1 98.56 40 HIS B C 1
ATOM 1534 O O . HIS B 1 40 ? -5.418 -15.18 -3.002 1 98.56 40 HIS B O 1
ATOM 1540 N N . TRP B 1 41 ? -7.301 -14.414 -3.795 1 98.69 41 TRP B N 1
ATOM 1541 C CA . TRP B 1 41 ? -6.727 -13.992 -5.07 1 98.69 41 TRP B CA 1
ATOM 1542 C C . TRP B 1 41 ? -5.648 -12.938 -4.855 1 98.69 41 TRP B C 1
ATOM 1544 O O . TRP B 1 41 ? -4.582 -13 -5.477 1 98.69 41 TRP B O 1
ATOM 1554 N N . GLN B 1 42 ? -5.918 -11.977 -4 1 98.69 42 GLN B N 1
ATOM 1555 C CA . GLN B 1 42 ? -4.961 -10.898 -3.764 1 98.69 42 GLN B CA 1
ATOM 1556 C C . GLN B 1 42 ? -3.633 -11.445 -3.254 1 98.69 42 GLN B C 1
ATOM 1558 O O . GLN B 1 42 ? -2.566 -11 -3.678 1 98.69 42 GLN B O 1
ATOM 1563 N N . VAL B 1 43 ? -3.709 -12.383 -2.342 1 98.81 43 VAL B N 1
ATOM 1564 C CA . VAL B 1 43 ? -2.494 -12.969 -1.79 1 98.81 43 VAL B CA 1
ATOM 1565 C C . VAL B 1 43 ? -1.736 -13.711 -2.885 1 98.81 43 VAL B C 1
ATOM 1567 O O . VAL B 1 43 ? -0.516 -13.578 -3.008 1 98.81 43 VAL B O 1
ATOM 1570 N N . GLY B 1 44 ? -2.473 -14.5 -3.674 1 98.69 44 GLY B N 1
ATOM 1571 C CA . GLY B 1 44 ? -1.849 -15.148 -4.812 1 98.69 44 GLY B CA 1
ATOM 1572 C C . GLY B 1 44 ? -1.236 -14.172 -5.801 1 98.69 44 GLY B C 1
ATOM 1573 O O . GLY B 1 44 ? -0.155 -14.422 -6.336 1 98.69 44 GLY B O 1
ATOM 1574 N N . HIS B 1 45 ? -1.914 -13.07 -6.047 1 98.81 45 HIS B N 1
ATOM 1575 C CA . HIS B 1 45 ? -1.426 -12.047 -6.965 1 98.81 45 HIS B CA 1
ATOM 1576 C C . HIS B 1 45 ? -0.13 -11.422 -6.457 1 98.81 45 HIS B C 1
ATOM 1578 O O . HIS B 1 45 ? 0.784 -11.156 -7.242 1 98.81 45 HIS B O 1
ATOM 1584 N N . ILE B 1 46 ? -0.05 -11.156 -5.152 1 98.88 46 ILE B N 1
ATOM 1585 C CA . ILE B 1 46 ? 1.183 -10.648 -4.562 1 98.88 46 ILE B CA 1
ATOM 1586 C C . ILE B 1 46 ? 2.336 -11.602 -4.871 1 98.88 46 ILE B C 1
ATOM 1588 O O . ILE B 1 46 ? 3.422 -11.164 -5.262 1 98.88 46 ILE B O 1
ATOM 1592 N N . LEU B 1 47 ? 2.098 -12.898 -4.742 1 98.81 47 LEU B N 1
ATOM 1593 C CA . LEU B 1 47 ? 3.123 -13.906 -4.988 1 98.81 47 LEU B CA 1
ATOM 1594 C C . LEU B 1 47 ? 3.592 -13.859 -6.438 1 98.81 47 LEU B C 1
ATOM 1596 O O . LEU B 1 47 ? 4.793 -13.742 -6.703 1 98.81 47 LEU B O 1
ATOM 1600 N N . VAL B 1 48 ? 2.654 -13.93 -7.379 1 98.38 48 VAL B N 1
ATOM 1601 C CA . VAL B 1 48 ? 3.031 -14.047 -8.781 1 98.38 48 VAL B CA 1
ATOM 1602 C C . VAL B 1 48 ? 3.645 -12.734 -9.266 1 98.38 48 VAL B C 1
ATOM 1604 O O . VAL B 1 48 ? 4.59 -12.734 -10.055 1 98.38 48 VAL B O 1
ATOM 1607 N N . ALA B 1 49 ? 3.125 -11.609 -8.812 1 98.31 49 ALA B N 1
ATOM 1608 C CA . ALA B 1 49 ? 3.676 -10.305 -9.188 1 98.31 49 ALA B CA 1
ATOM 1609 C C . ALA B 1 49 ? 5.102 -10.148 -8.672 1 98.31 49 ALA B C 1
ATOM 1611 O O . ALA B 1 49 ? 5.977 -9.664 -9.398 1 98.31 49 ALA B O 1
ATOM 1612 N N . ALA B 1 50 ? 5.32 -10.562 -7.434 1 98.38 50 ALA B N 1
ATOM 1613 C CA . ALA B 1 50 ? 6.664 -10.438 -6.871 1 98.38 50 ALA B CA 1
ATOM 1614 C C . ALA B 1 50 ? 7.66 -11.305 -7.641 1 98.38 50 ALA B C 1
ATOM 1616 O O . ALA B 1 50 ? 8.828 -10.93 -7.789 1 98.38 50 ALA B O 1
ATOM 1617 N N . GLU B 1 51 ? 7.238 -12.469 -8.094 1 97.81 51 GLU B N 1
ATOM 1618 C CA . GLU B 1 51 ? 8.102 -13.281 -8.945 1 97.81 51 GLU B CA 1
ATOM 1619 C C . GLU B 1 51 ? 8.5 -12.516 -10.203 1 97.81 51 GLU B C 1
ATOM 1621 O O . GLU B 1 51 ? 9.656 -12.57 -10.625 1 97.81 51 GLU B O 1
ATOM 1626 N N . LEU B 1 52 ? 7.543 -11.875 -10.734 1 96.06 52 LEU B N 1
ATOM 1627 C CA . LEU B 1 52 ? 7.773 -11.109 -11.953 1 96.06 52 LEU B CA 1
ATOM 1628 C C . LEU B 1 52 ? 8.711 -9.938 -11.695 1 96.06 52 LEU B C 1
ATOM 1630 O O . LEU B 1 52 ? 9.625 -9.68 -12.477 1 96.06 52 LEU B O 1
ATOM 1634 N N . PHE B 1 53 ? 8.547 -9.227 -10.617 1 97.81 53 PHE B N 1
ATOM 1635 C CA . PHE B 1 53 ? 9.258 -7.977 -10.367 1 97.81 53 PHE B CA 1
ATOM 1636 C C . PHE B 1 53 ? 10.656 -8.25 -9.82 1 97.81 53 PHE B C 1
ATOM 1638 O O . PHE B 1 53 ? 11.602 -7.508 -10.117 1 97.81 53 PHE B O 1
ATOM 1645 N N . MET B 1 54 ? 10.852 -9.344 -9.086 1 98 54 MET B N 1
ATOM 1646 C CA . MET B 1 54 ? 12.125 -9.57 -8.414 1 98 54 MET B CA 1
ATOM 1647 C C . MET B 1 54 ? 12.961 -10.602 -9.164 1 98 54 MET B C 1
ATOM 1649 O O . MET B 1 54 ? 14.18 -10.664 -8.984 1 98 54 MET B O 1
ATOM 1653 N N . PHE B 1 55 ? 12.344 -11.406 -9.953 1 97.19 55 PHE B N 1
ATOM 1654 C CA . PHE B 1 55 ? 13.016 -12.5 -10.641 1 97.19 55 PHE B CA 1
ATOM 1655 C C . PHE B 1 55 ? 12.602 -12.547 -12.109 1 97.19 55 PHE B C 1
ATOM 1657 O O . PHE B 1 55 ? 12.281 -13.609 -12.641 1 97.19 55 PHE B O 1
ATOM 1664 N N . TYR B 1 56 ? 12.633 -11.422 -12.641 1 92.5 56 TYR B N 1
ATOM 1665 C CA . TYR B 1 56 ? 12.18 -11.203 -14.008 1 92.5 56 TYR B CA 1
ATOM 1666 C C . TYR B 1 56 ? 12.82 -12.203 -14.969 1 92.5 56 TYR B C 1
ATOM 1668 O O . TYR B 1 56 ? 14.039 -12.336 -15.008 1 92.5 56 TYR B O 1
ATOM 1676 N N . GLY B 1 57 ? 11.969 -12.961 -15.688 1 90 57 GLY B N 1
ATOM 1677 C CA . GLY B 1 57 ? 12.422 -13.883 -16.719 1 90 57 GLY B CA 1
ATOM 1678 C C . GLY B 1 57 ? 12.727 -15.273 -16.188 1 90 57 GLY B C 1
ATOM 1679 O O . GLY B 1 57 ? 13.008 -16.188 -16.953 1 90 57 GLY B O 1
ATOM 1680 N N . GLN B 1 58 ? 12.836 -15.602 -14.891 1 90.31 58 GLN B N 1
ATOM 1681 C CA . GLN B 1 58 ? 13.281 -16.859 -14.32 1 90.31 58 GLN B CA 1
ATOM 1682 C C . GLN B 1 58 ? 12.117 -17.844 -14.188 1 90.31 58 GLN B C 1
ATOM 1684 O O . GLN B 1 58 ? 12.32 -19.062 -14.219 1 90.31 58 GLN B O 1
ATOM 1689 N N . ASN B 1 59 ? 10.82 -17.516 -14.156 1 86.69 59 ASN B N 1
ATOM 1690 C CA . ASN B 1 59 ? 9.656 -18.391 -14.062 1 86.69 59 ASN B CA 1
ATOM 1691 C C . ASN B 1 59 ? 9.828 -19.453 -12.984 1 86.69 59 ASN B C 1
ATOM 1693 O O . ASN B 1 59 ? 9.758 -20.641 -13.266 1 86.69 59 ASN B O 1
ATOM 1697 N N . ASN B 1 60 ? 9.859 -19.234 -11.758 1 93.56 60 ASN B N 1
ATOM 1698 C CA . ASN B 1 60 ? 10.148 -20.125 -10.633 1 93.56 60 ASN B CA 1
ATOM 1699 C C . ASN B 1 60 ? 8.875 -20.734 -10.055 1 93.56 60 ASN B C 1
ATOM 1701 O O . ASN B 1 60 ? 8.938 -21.578 -9.164 1 93.56 60 ASN B O 1
ATOM 1705 N N . LEU B 1 61 ? 7.68 -20.328 -10.57 1 95.44 61 LEU B N 1
ATOM 1706 C CA . LEU B 1 61 ? 6.406 -20.875 -10.109 1 95.44 61 LEU B CA 1
ATOM 1707 C C . LEU B 1 61 ? 5.773 -21.75 -11.188 1 95.44 61 LEU B C 1
ATOM 1709 O O . LEU B 1 61 ? 5.945 -21.5 -12.383 1 95.44 61 LEU B O 1
ATOM 1713 N N . PRO B 1 62 ? 4.992 -22.812 -10.75 1 93.75 62 PRO B N 1
ATOM 1714 C CA . PRO B 1 62 ? 4.195 -23.531 -11.75 1 93.75 62 PRO B CA 1
ATOM 1715 C C . PRO B 1 62 ? 3.314 -22.594 -12.578 1 93.75 62 PRO B C 1
ATOM 1717 O O . PRO B 1 62 ? 2.768 -21.625 -12.047 1 93.75 62 PRO B O 1
ATOM 1720 N N . PRO B 1 63 ? 3.145 -22.875 -13.898 1 92.69 63 PRO B N 1
ATOM 1721 C CA . PRO B 1 63 ? 2.396 -21.984 -14.789 1 92.69 63 PRO B CA 1
ATOM 1722 C C . PRO B 1 63 ? 0.97 -21.734 -14.305 1 92.69 63 PRO B C 1
ATOM 1724 O O . PRO B 1 63 ? 0.405 -20.672 -14.57 1 92.69 63 PRO B O 1
ATOM 1727 N N . GLN B 1 64 ? 0.437 -22.625 -13.609 1 93.94 64 GLN B N 1
ATOM 1728 C CA . GLN B 1 64 ? -0.945 -22.516 -13.156 1 93.94 64 GLN B CA 1
ATOM 1729 C C . GLN B 1 64 ? -1.124 -21.328 -12.211 1 93.94 64 GLN B C 1
ATOM 1731 O O . GLN B 1 64 ? -2.203 -20.734 -12.148 1 93.94 64 GLN B O 1
ATOM 1736 N N . TYR B 1 65 ? -0.103 -21 -11.484 1 96.31 65 TYR B N 1
ATOM 1737 C CA . TYR B 1 65 ? -0.201 -19.859 -10.578 1 96.31 65 TYR B CA 1
ATOM 1738 C C . TYR B 1 65 ? -0.471 -18.562 -11.344 1 96.31 65 TYR B C 1
ATOM 1740 O O . TYR B 1 65 ? -1.276 -17.734 -10.906 1 96.31 65 TYR B O 1
ATOM 1748 N N . ASN B 1 66 ? 0.191 -18.438 -12.43 1 94.94 66 ASN B N 1
ATOM 1749 C CA . ASN B 1 66 ? -0.07 -17.266 -13.258 1 94.94 66 ASN B CA 1
ATOM 1750 C C . ASN B 1 66 ? -1.489 -17.281 -13.82 1 94.94 66 ASN B C 1
ATOM 1752 O O . ASN B 1 66 ? -2.129 -16.234 -13.93 1 94.94 66 ASN B O 1
ATOM 1756 N N . GLU B 1 67 ? -1.929 -18.422 -14.156 1 95 67 GLU B N 1
ATOM 1757 C CA . GLU B 1 67 ? -3.289 -18.531 -14.68 1 95 67 GLU B CA 1
ATOM 1758 C C . GLU B 1 67 ? -4.312 -18.062 -13.648 1 95 67 GLU B C 1
ATOM 1760 O O . GLU B 1 67 ? -5.301 -17.422 -13.992 1 95 67 GLU B O 1
ATOM 1765 N N . TYR B 1 68 ? -4.074 -18.328 -12.398 1 96.94 68 TYR B N 1
ATOM 1766 C CA . TYR B 1 68 ? -5.047 -18.062 -11.344 1 96.94 68 TYR B CA 1
ATOM 1767 C C . TYR B 1 68 ? -4.918 -16.641 -10.828 1 96.94 68 TYR B C 1
ATOM 1769 O O . TYR B 1 68 ? -5.914 -16.016 -10.43 1 96.94 68 TYR B O 1
ATOM 1777 N N . PHE B 1 69 ? -3.648 -16.062 -10.844 1 97.94 69 PHE B N 1
ATOM 1778 C CA . PHE B 1 69 ? -3.457 -14.914 -9.977 1 97.94 69 PHE B CA 1
ATOM 1779 C C . PHE B 1 69 ? -2.855 -13.742 -10.758 1 97.94 69 PHE B C 1
ATOM 1781 O O . PHE B 1 69 ? -2.611 -12.68 -10.188 1 97.94 69 PHE B O 1
ATOM 1788 N N . LYS B 1 70 ? -2.605 -13.906 -12.07 1 96.88 70 LYS B N 1
ATOM 1789 C CA . LYS B 1 70 ? -2.035 -12.812 -12.844 1 96.88 70 LYS B CA 1
ATOM 1790 C C . LYS B 1 70 ? -3.018 -11.648 -12.961 1 96.88 70 LYS B C 1
ATOM 1792 O O . LYS B 1 70 ? -4.219 -11.82 -12.734 1 96.88 70 LYS B O 1
ATOM 1797 N N . SER B 1 71 ? -2.432 -10.469 -13.305 1 95.81 71 SER B N 1
ATOM 1798 C CA . SER B 1 71 ? -3.283 -9.312 -13.547 1 95.81 71 SER B CA 1
ATOM 1799 C C . SER B 1 71 ? -4.379 -9.633 -14.562 1 95.81 71 SER B C 1
ATOM 1801 O O . SER B 1 71 ? -4.113 -10.266 -15.586 1 95.81 71 SER B O 1
ATOM 1803 N N . GLY B 1 72 ? -5.582 -9.25 -14.258 1 95.56 72 GLY B N 1
ATOM 1804 C CA . GLY B 1 72 ? -6.699 -9.477 -15.156 1 95.56 72 GLY B CA 1
ATOM 1805 C C . GLY B 1 72 ? -7.445 -10.766 -14.867 1 95.56 72 GLY B C 1
ATOM 1806 O O . GLY B 1 72 ? -8.57 -10.961 -15.336 1 95.56 72 GLY B O 1
ATOM 1807 N N . SER B 1 73 ? -6.855 -11.703 -14.156 1 96.69 73 SER B N 1
ATOM 1808 C CA . SER B 1 73 ? -7.555 -12.906 -13.727 1 96.69 73 SER B CA 1
ATOM 1809 C C . SER B 1 73 ? -8.531 -12.609 -12.594 1 96.69 73 SER B C 1
ATOM 1811 O O . SER B 1 73 ? -8.531 -11.508 -12.039 1 96.69 73 SER B O 1
ATOM 1813 N N . LYS B 1 74 ? -9.383 -13.586 -12.289 1 97.44 74 LYS B N 1
ATOM 1814 C CA . LYS B 1 74 ? -10.359 -13.461 -11.203 1 97.44 74 LYS B CA 1
ATOM 1815 C C . LYS B 1 74 ? -10.812 -14.836 -10.719 1 97.44 74 LYS B C 1
ATOM 1817 O O . LYS B 1 74 ? -10.867 -15.789 -11.492 1 97.44 74 LYS B O 1
ATOM 1822 N N . PRO B 1 75 ? -11.195 -14.883 -9.461 1 97.19 75 PRO B N 1
ATOM 1823 C CA . PRO B 1 75 ? -11.609 -16.172 -8.891 1 97.19 75 PRO B CA 1
ATOM 1824 C C . PRO B 1 75 ? -12.758 -16.812 -9.656 1 97.19 75 PRO B C 1
ATOM 1826 O O . PRO B 1 75 ? -12.82 -18.047 -9.758 1 97.19 75 PRO B O 1
ATOM 1829 N N . ALA B 1 76 ? -13.633 -16.047 -10.219 1 95.19 76 ALA B N 1
ATOM 1830 C CA . ALA B 1 76 ? -14.797 -16.562 -10.938 1 95.19 76 ALA B CA 1
ATOM 1831 C C . ALA B 1 76 ? -14.367 -17.438 -12.109 1 95.19 76 ALA B C 1
ATOM 1833 O O . ALA B 1 76 ? -15.156 -18.234 -12.617 1 95.19 76 ALA B O 1
ATOM 1834 N N . GLU B 1 77 ? -13.133 -17.344 -12.531 1 95 77 GLU B N 1
ATOM 1835 C CA . GLU B 1 77 ? -12.641 -18.078 -13.695 1 95 77 GLU B CA 1
ATOM 1836 C C . GLU B 1 77 ? -11.711 -19.219 -13.281 1 95 77 GLU B C 1
ATOM 1838 O O . GLU B 1 77 ? -11.102 -19.875 -14.125 1 95 77 GLU B O 1
ATOM 1843 N N . TRP B 1 78 ? -11.508 -19.328 -12.008 1 94.81 78 TRP B N 1
ATOM 1844 C CA . TRP B 1 78 ? -10.641 -20.406 -11.531 1 94.81 78 TRP B CA 1
ATOM 1845 C C . TRP B 1 78 ? -11.172 -21.766 -11.961 1 94.81 78 TRP B C 1
ATOM 1847 O O . TRP B 1 78 ? -12.375 -22.031 -11.844 1 94.81 78 TRP B O 1
ATOM 1857 N N . ALA B 1 79 ? -10.227 -22.516 -12.641 1 87.81 79 ALA B N 1
ATOM 1858 C CA . ALA B 1 79 ? -10.57 -23.844 -13.125 1 87.81 79 ALA B CA 1
ATOM 1859 C C . ALA B 1 79 ? -9.672 -24.906 -12.484 1 87.81 79 ALA B C 1
ATOM 1861 O O . ALA B 1 79 ? -8.445 -24.859 -12.633 1 87.81 79 ALA B O 1
ATOM 1862 N N . GLY B 1 80 ? -10.117 -25.547 -11.453 1 87.06 80 GLY B N 1
ATOM 1863 C CA . GLY B 1 80 ? -9.336 -26.641 -10.883 1 87.06 80 GLY B CA 1
ATOM 1864 C C . GLY B 1 80 ? -8.945 -26.391 -9.438 1 87.06 80 GLY B C 1
ATOM 1865 O O . GLY B 1 80 ? -9.648 -25.688 -8.711 1 87.06 80 GLY B O 1
ATOM 1866 N N . GLU B 1 81 ? -7.832 -27.094 -9.141 1 92.31 81 GLU B N 1
ATOM 1867 C CA . GLU B 1 81 ? -7.379 -26.984 -7.762 1 92.31 81 GLU B CA 1
ATOM 1868 C C . GLU B 1 81 ? -6.504 -25.75 -7.559 1 92.31 81 GLU B C 1
ATOM 1870 O O . GLU B 1 81 ? -5.355 -25.719 -8.008 1 92.31 81 GLU B O 1
ATOM 1875 N N . VAL B 1 82 ? -7.016 -24.797 -6.895 1 95.94 82 VAL B N 1
ATOM 1876 C CA . VAL B 1 82 ? -6.305 -23.562 -6.617 1 95.94 82 VAL B CA 1
ATOM 1877 C C . VAL B 1 82 ? -5.441 -23.734 -5.367 1 95.94 82 VAL B C 1
ATOM 1879 O O . VAL B 1 82 ? -5.875 -24.312 -4.379 1 95.94 82 VAL B O 1
ATOM 1882 N N . PRO B 1 83 ? -4.211 -23.25 -5.426 1 96.69 83 PRO B N 1
ATOM 1883 C CA . PRO B 1 83 ? -3.383 -23.328 -4.219 1 96.69 83 PRO B CA 1
ATOM 1884 C C . PRO B 1 83 ? -4.035 -22.672 -3.004 1 96.69 83 PRO B C 1
ATOM 1886 O O . PRO B 1 83 ? -4.637 -21.609 -3.125 1 96.69 83 PRO B O 1
ATOM 1889 N N . SER B 1 84 ? -3.934 -23.328 -1.881 1 95.88 84 SER B N 1
ATOM 1890 C CA . SER B 1 84 ? -4.523 -22.797 -0.66 1 95.88 84 SER B CA 1
ATOM 1891 C C . SER B 1 84 ? -3.785 -21.547 -0.19 1 95.88 84 SER B C 1
ATOM 1893 O O . SER B 1 84 ? -2.627 -21.328 -0.553 1 95.88 84 SER B O 1
ATOM 1895 N N . ILE B 1 85 ? -4.379 -20.781 0.587 1 96.31 85 ILE B N 1
ATOM 1896 C CA . ILE B 1 85 ? -3.76 -19.578 1.149 1 96.31 85 ILE B CA 1
ATOM 1897 C C . ILE B 1 85 ? -2.518 -19.969 1.947 1 96.31 85 ILE B C 1
ATOM 1899 O O . ILE B 1 85 ? -1.493 -19.297 1.887 1 96.31 85 ILE B O 1
ATOM 1903 N N . SER B 1 86 ? -2.646 -21.094 2.705 1 95.94 86 SER B N 1
ATOM 1904 C CA . SER B 1 86 ? -1.501 -21.547 3.486 1 95.94 86 SER B CA 1
ATOM 1905 C C . SER B 1 86 ? -0.314 -21.875 2.588 1 95.94 86 SER B C 1
ATOM 1907 O O . SER B 1 86 ? 0.826 -21.531 2.906 1 95.94 86 SER B O 1
ATOM 1909 N N . SER B 1 87 ? -0.615 -22.547 1.485 1 96.94 87 SER B N 1
ATOM 1910 C CA . SER B 1 87 ? 0.442 -22.875 0.536 1 96.94 87 SER B CA 1
ATOM 1911 C C . SER B 1 87 ? 1.06 -21.609 -0.065 1 96.94 87 SER B C 1
ATOM 1913 O O . SER B 1 87 ? 2.279 -21.531 -0.222 1 96.94 87 SER B O 1
ATOM 1915 N N . ILE B 1 88 ? 0.251 -20.656 -0.385 1 98.19 88 ILE B N 1
ATOM 1916 C CA . ILE B 1 88 ? 0.728 -19.422 -0.98 1 98.19 88 ILE B CA 1
ATOM 1917 C C . ILE B 1 88 ? 1.591 -18.656 0.028 1 98.19 88 ILE B C 1
ATOM 1919 O O . ILE B 1 88 ? 2.648 -18.141 -0.323 1 98.19 88 ILE B O 1
ATOM 1923 N N . LEU B 1 89 ? 1.175 -18.625 1.284 1 97.81 89 LEU B N 1
ATOM 1924 C CA . LEU B 1 89 ? 1.936 -17.938 2.322 1 97.81 89 LEU B CA 1
ATOM 1925 C C . LEU B 1 89 ? 3.299 -18.594 2.52 1 97.81 89 LEU B C 1
ATOM 1927 O O . LEU B 1 89 ? 4.293 -17.906 2.754 1 97.81 89 LEU B O 1
ATOM 1931 N N . GLU B 1 90 ? 3.348 -19.922 2.451 1 98 90 GLU B N 1
ATOM 1932 C CA . GLU B 1 90 ? 4.625 -20.625 2.531 1 98 90 GLU B CA 1
ATOM 1933 C C . GLU B 1 90 ? 5.547 -20.219 1.386 1 98 90 GLU B C 1
ATOM 1935 O O . GLU B 1 90 ? 6.738 -19.969 1.599 1 98 90 GLU B O 1
ATOM 1940 N N . LEU B 1 91 ? 4.969 -20.156 0.196 1 98.38 91 LEU B N 1
ATOM 1941 C CA . LEU B 1 91 ? 5.746 -19.75 -0.97 1 98.38 91 LEU B CA 1
ATOM 1942 C C . LEU B 1 91 ? 6.207 -18.312 -0.847 1 98.38 91 LEU B C 1
ATOM 1944 O O . LEU B 1 91 ? 7.316 -17.969 -1.268 1 98.38 91 LEU B O 1
ATOM 1948 N N . LEU B 1 92 ? 5.363 -17.453 -0.293 1 98.75 92 LEU B N 1
ATOM 1949 C CA . LEU B 1 92 ? 5.73 -16.062 -0.068 1 98.75 92 LEU B CA 1
ATOM 1950 C C . LEU B 1 92 ? 6.906 -15.953 0.898 1 98.75 92 LEU B C 1
ATOM 1952 O O . LEU B 1 92 ? 7.805 -15.133 0.703 1 98.75 92 LEU B O 1
ATOM 1956 N N . ASN B 1 93 ? 6.91 -16.781 1.934 1 98.31 93 ASN B N 1
ATOM 1957 C CA . ASN B 1 93 ? 8.023 -16.797 2.877 1 98.31 93 ASN B CA 1
ATOM 1958 C C . ASN B 1 93 ? 9.32 -17.25 2.213 1 98.31 93 ASN B C 1
ATOM 1960 O O . ASN B 1 93 ? 10.375 -16.656 2.42 1 98.31 93 ASN B O 1
ATOM 1964 N N . GLU B 1 94 ? 9.211 -18.297 1.451 1 98.5 94 GLU B N 1
ATOM 1965 C CA . GLU B 1 94 ? 10.375 -18.781 0.71 1 98.5 94 GLU B CA 1
ATOM 1966 C C . GLU B 1 94 ? 10.883 -17.719 -0.269 1 98.5 94 GLU B C 1
ATOM 1968 O O . GLU B 1 94 ? 12.086 -17.547 -0.424 1 98.5 94 GLU B O 1
ATOM 1973 N N . GLN B 1 95 ? 9.969 -17.141 -0.966 1 98.69 95 GLN B N 1
ATOM 1974 C CA . GLN B 1 95 ? 10.305 -16.078 -1.914 1 98.69 95 GLN B CA 1
ATOM 1975 C C . GLN B 1 95 ? 11.023 -14.93 -1.221 1 98.69 95 GLN B C 1
ATOM 1977 O O . GLN B 1 95 ? 11.969 -14.359 -1.773 1 98.69 95 GLN B O 1
ATOM 1982 N N . LEU B 1 96 ? 10.586 -14.562 -0.003 1 98.75 96 LEU B N 1
ATOM 1983 C CA . LEU B 1 96 ? 11.258 -13.508 0.747 1 98.75 96 LEU B CA 1
ATOM 1984 C C . LEU B 1 96 ? 12.703 -13.898 1.057 1 98.75 96 LEU B C 1
ATOM 1986 O O . LEU B 1 96 ? 13.602 -13.055 0.999 1 98.75 96 LEU B O 1
ATOM 1990 N N . GLU B 1 97 ? 12.938 -15.18 1.383 1 98.75 97 GLU B N 1
ATOM 1991 C CA . GLU B 1 97 ? 14.305 -15.648 1.6 1 98.75 97 GLU B CA 1
ATOM 1992 C C . GLU B 1 97 ? 15.148 -15.484 0.344 1 98.75 97 GLU B 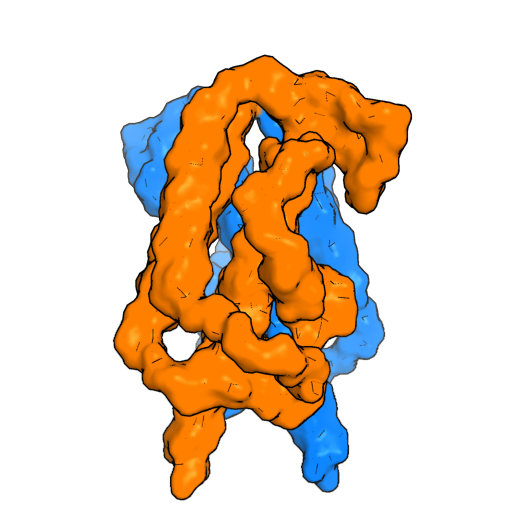C 1
ATOM 1994 O O . GLU B 1 97 ? 16.312 -15.055 0.421 1 98.75 97 GLU B O 1
ATOM 1999 N N . ARG B 1 98 ? 14.586 -15.828 -0.809 1 98.69 98 ARG B N 1
ATOM 2000 C CA . ARG B 1 98 ? 15.297 -15.664 -2.074 1 98.69 98 ARG B CA 1
ATOM 2001 C C . ARG B 1 98 ? 15.586 -14.195 -2.352 1 98.69 98 ARG B C 1
ATOM 2003 O O . ARG B 1 98 ? 16.672 -13.852 -2.822 1 98.69 98 ARG B O 1
ATOM 2010 N N . ILE B 1 99 ? 14.617 -13.305 -2.061 1 98.62 99 ILE B N 1
ATOM 2011 C CA . ILE B 1 99 ? 14.789 -11.867 -2.24 1 98.62 99 ILE B CA 1
ATOM 2012 C C . ILE B 1 99 ? 15.922 -11.367 -1.346 1 98.62 99 ILE B C 1
ATOM 2014 O O . ILE B 1 99 ? 16.812 -10.641 -1.804 1 98.62 99 ILE B O 1
ATOM 2018 N N . ASN B 1 100 ? 15.914 -11.812 -0.106 1 98.44 100 ASN B N 1
ATOM 2019 C CA . ASN B 1 100 ? 16.922 -11.367 0.859 1 98.44 100 ASN B CA 1
ATOM 2020 C C . ASN B 1 100 ? 18.312 -11.852 0.479 1 98.44 100 ASN B C 1
ATOM 2022 O O . ASN B 1 100 ? 19.312 -11.227 0.847 1 98.44 100 ASN B O 1
ATOM 2026 N N . ALA B 1 101 ? 18.422 -12.906 -0.284 1 98.25 101 ALA B N 1
ATOM 2027 C CA . ALA B 1 101 ? 19.703 -13.5 -0.662 1 98.25 101 ALA B CA 1
ATOM 2028 C C . ALA B 1 101 ? 20.281 -12.812 -1.899 1 98.25 101 ALA B C 1
ATOM 2030 O O . ALA B 1 101 ? 21.453 -13.023 -2.244 1 98.25 101 ALA B O 1
ATOM 2031 N N . LEU B 1 102 ? 19.469 -12.016 -2.596 1 98 102 LEU B N 1
ATOM 2032 C CA . LEU B 1 102 ? 19.969 -11.352 -3.797 1 98 102 LEU B CA 1
ATOM 2033 C C . LEU B 1 102 ? 21.109 -10.398 -3.465 1 98 102 LEU B C 1
ATOM 2035 O O . LEU B 1 102 ? 21.016 -9.617 -2.51 1 98 102 LEU B O 1
ATOM 2039 N N . PRO B 1 103 ? 22.156 -10.477 -4.234 1 97.62 103 PRO B N 1
ATOM 2040 C CA . PRO B 1 103 ? 23.234 -9.508 -4.039 1 97.62 103 PRO B CA 1
ATOM 2041 C C . PRO B 1 103 ? 22.875 -8.117 -4.551 1 97.62 103 PRO B C 1
ATOM 2043 O O . PRO B 1 103 ? 21.906 -7.961 -5.309 1 97.62 103 PRO B O 1
ATOM 2046 N N . GLU B 1 104 ? 23.609 -7.141 -4.125 1 95.81 104 GLU B N 1
ATOM 2047 C CA . GLU B 1 104 ? 23.344 -5.758 -4.504 1 95.81 104 GLU B CA 1
ATOM 2048 C C . GLU B 1 104 ? 23.312 -5.598 -6.023 1 95.81 104 GLU B C 1
ATOM 2050 O O . GLU B 1 104 ? 22.484 -4.84 -6.555 1 95.81 104 GLU B O 1
ATOM 2055 N N . GLU B 1 105 ? 24.141 -6.305 -6.73 1 96.38 105 GLU B N 1
ATOM 2056 C CA . GLU B 1 105 ? 24.281 -6.195 -8.18 1 96.38 105 GLU B CA 1
ATOM 2057 C C . GLU B 1 105 ? 23 -6.633 -8.891 1 96.38 105 GLU B C 1
ATOM 2059 O O . GLU B 1 105 ? 22.719 -6.207 -10.016 1 96.38 105 GLU B O 1
ATOM 2064 N N . ALA B 1 106 ? 22.234 -7.422 -8.227 1 96.38 106 ALA B N 1
ATOM 2065 C CA . ALA B 1 106 ? 20.984 -7.914 -8.812 1 96.38 106 ALA B CA 1
ATOM 2066 C C . ALA B 1 106 ? 19.984 -6.785 -8.977 1 96.38 106 ALA B C 1
ATOM 2068 O O . ALA B 1 106 ? 19 -6.922 -9.719 1 96.38 106 ALA B O 1
ATOM 2069 N N . PHE B 1 107 ? 20.188 -5.68 -8.352 1 96.88 107 PHE B N 1
ATOM 2070 C CA . PHE B 1 107 ? 19.25 -4.57 -8.375 1 96.88 107 PHE B CA 1
ATOM 2071 C C . PHE B 1 107 ? 19.688 -3.508 -9.375 1 96.88 107 PHE B C 1
ATOM 2073 O O . PHE B 1 107 ? 19.156 -2.396 -9.383 1 96.88 107 PHE B O 1
ATOM 2080 N N . THR B 1 108 ? 20.688 -3.791 -10.227 1 95.94 108 THR B N 1
ATOM 2081 C CA . THR B 1 108 ? 21.219 -2.762 -11.109 1 95.94 108 THR B CA 1
ATOM 2082 C C . THR B 1 108 ? 21.219 -3.242 -12.562 1 95.94 108 THR B C 1
ATOM 2084 O O . THR B 1 108 ? 21.656 -2.525 -13.461 1 95.94 108 THR B O 1
ATOM 2087 N N . VAL B 1 109 ? 20.688 -4.363 -12.805 1 96.88 109 VAL B N 1
ATOM 2088 C CA . VAL B 1 109 ? 20.734 -4.961 -14.133 1 96.88 109 VAL B CA 1
ATOM 2089 C C . VAL B 1 109 ? 19.734 -4.254 -15.055 1 96.88 109 VAL B C 1
ATOM 2091 O O . VAL B 1 109 ? 18.547 -4.141 -14.734 1 96.88 109 VAL B O 1
ATOM 2094 N N . GLU B 1 110 ? 20.234 -3.828 -16.203 1 97.56 110 GLU B N 1
ATOM 2095 C CA . GLU B 1 110 ? 19.359 -3.205 -17.203 1 97.56 110 GLU B CA 1
ATOM 2096 C C . GLU B 1 110 ? 18.438 -4.234 -17.844 1 97.56 110 GLU B C 1
ATOM 2098 O O . GLU B 1 110 ? 18.859 -5.348 -18.156 1 97.56 110 GLU B O 1
ATOM 2103 N N . LEU B 1 111 ? 17.219 -3.824 -17.984 1 97.12 111 LEU B N 1
ATOM 2104 C CA . LEU B 1 111 ? 16.281 -4.691 -18.703 1 97.12 111 LEU B CA 1
ATOM 2105 C C . LEU B 1 111 ? 16.469 -4.555 -20.203 1 97.12 111 LEU B C 1
ATOM 2107 O O . LEU B 1 111 ? 16.844 -3.492 -20.703 1 97.12 111 LEU B O 1
ATOM 2111 N N . PRO B 1 112 ? 16.188 -5.668 -20.953 1 95.5 112 PRO B N 1
ATOM 2112 C CA . PRO B 1 112 ? 16.297 -5.559 -22.422 1 95.5 112 PRO B CA 1
ATOM 2113 C C . PRO B 1 112 ? 15.383 -4.477 -22.984 1 95.5 112 PRO B C 1
ATOM 2115 O O . PRO B 1 112 ? 15.773 -3.771 -23.922 1 95.5 112 PRO B O 1
ATOM 2118 N N . GLU B 1 113 ? 14.203 -4.41 -22.453 1 96.5 113 GLU B N 1
ATOM 2119 C CA . GLU B 1 113 ? 13.234 -3.357 -22.719 1 96.5 113 GLU B CA 1
ATOM 2120 C C . GLU B 1 113 ? 12.508 -2.941 -21.438 1 96.5 113 GLU B C 1
ATOM 2122 O O . GLU B 1 113 ? 12.32 -3.756 -20.531 1 96.5 113 GLU B O 1
ATOM 2127 N N . PRO B 1 114 ? 12.172 -1.657 -21.469 1 96.69 114 PRO B N 1
ATOM 2128 C CA . PRO B 1 114 ? 11.414 -1.251 -20.281 1 96.69 114 PRO B CA 1
ATOM 2129 C C . PRO B 1 114 ? 10.18 -2.117 -20.031 1 96.69 114 PRO B C 1
ATOM 2131 O O . PRO B 1 114 ? 9.508 -2.518 -20.984 1 96.69 114 PRO B O 1
ATOM 2134 N N . PHE B 1 115 ? 9.906 -2.422 -18.859 1 96 115 PHE B N 1
ATOM 2135 C CA . PHE B 1 115 ? 8.766 -3.223 -18.438 1 96 115 PHE B CA 1
ATOM 2136 C C . PHE B 1 115 ? 7.914 -2.461 -17.438 1 96 115 PHE B C 1
ATOM 2138 O O . PHE B 1 115 ? 8.375 -2.154 -16.328 1 96 115 PHE B O 1
ATOM 2145 N N . ILE B 1 116 ? 6.707 -2.096 -17.734 1 94.88 116 ILE B N 1
ATOM 2146 C CA . ILE B 1 116 ? 5.801 -1.283 -16.922 1 94.88 116 ILE B CA 1
ATOM 2147 C C . ILE B 1 116 ? 6.504 0.002 -16.5 1 94.88 116 ILE B C 1
ATOM 2149 O O . ILE B 1 116 ? 6.434 0.394 -15.328 1 94.88 116 ILE B O 1
ATOM 2153 N N . GLY B 1 117 ? 7.258 0.562 -17.453 1 95.5 117 GLY B N 1
ATOM 2154 C CA . GLY B 1 117 ? 7.895 1.855 -17.266 1 95.5 117 GLY B CA 1
ATOM 2155 C C . GLY B 1 117 ? 9.195 1.772 -16.484 1 95.5 117 GLY B C 1
ATOM 2156 O O . GLY B 1 117 ? 9.82 2.797 -16.203 1 95.5 117 GLY B O 1
ATOM 2157 N N . ASN B 1 118 ? 9.648 0.576 -16.062 1 97.75 118 ASN B N 1
ATOM 2158 C CA . ASN B 1 118 ? 10.883 0.391 -15.312 1 97.75 118 ASN B CA 1
ATOM 2159 C C . ASN B 1 118 ? 12.031 -0.048 -16.219 1 97.75 118 ASN B C 1
ATOM 2161 O O . ASN B 1 118 ? 11.859 -0.932 -17.062 1 97.75 118 ASN B O 1
ATOM 2165 N N . LYS B 1 119 ? 13.219 0.513 -16.062 1 97.69 119 LYS B N 1
ATOM 2166 C CA . LYS B 1 119 ? 14.305 0.336 -17.016 1 97.69 119 LYS B CA 1
ATOM 2167 C C . LYS B 1 119 ? 15.312 -0.695 -16.531 1 97.69 119 LYS B C 1
ATOM 2169 O O . LYS B 1 119 ? 16.141 -1.182 -17.297 1 97.69 119 LYS B O 1
ATOM 2174 N N . ASN B 1 120 ? 15.375 -0.949 -15.273 1 97.12 120 ASN B N 1
ATOM 2175 C CA . ASN B 1 120 ? 16.312 -1.901 -14.703 1 97.12 120 ASN B CA 1
ATOM 2176 C C . ASN B 1 120 ? 15.703 -2.666 -13.531 1 97.12 120 ASN B C 1
ATOM 2178 O O . ASN B 1 120 ? 14.594 -2.344 -13.086 1 97.12 120 ASN B O 1
ATOM 2182 N N . THR B 1 121 ? 16.422 -3.631 -13.008 1 97.44 121 THR B N 1
ATOM 2183 C CA . THR B 1 121 ? 15.883 -4.539 -12 1 97.44 121 THR B CA 1
ATOM 2184 C C . THR B 1 121 ? 15.695 -3.818 -10.664 1 97.44 121 THR B C 1
ATOM 2186 O O . THR B 1 121 ? 14.883 -4.23 -9.836 1 97.44 121 THR B O 1
ATOM 2189 N N . GLY B 1 122 ? 16.469 -2.762 -10.398 1 97.75 122 GLY B N 1
ATOM 2190 C CA . GLY B 1 122 ? 16.25 -1.958 -9.211 1 97.75 122 GLY B CA 1
ATOM 2191 C C . GLY B 1 122 ? 14.914 -1.236 -9.211 1 97.75 122 GLY B C 1
ATOM 2192 O O . GLY B 1 122 ? 14.188 -1.241 -8.211 1 97.75 122 GLY B O 1
ATOM 2193 N N . GLU B 1 123 ? 14.617 -0.682 -10.344 1 97.94 123 GLU B N 1
ATOM 2194 C CA . GLU B 1 123 ? 13.328 -0.013 -10.492 1 97.94 123 GLU B CA 1
ATOM 2195 C C . GLU B 1 123 ? 12.18 -1.007 -10.383 1 97.94 123 GLU B C 1
ATOM 2197 O O . GLU B 1 123 ? 11.148 -0.71 -9.773 1 97.94 123 GLU B O 1
ATOM 2202 N N . LEU B 1 124 ? 12.352 -2.182 -10.914 1 98 124 LEU B N 1
ATOM 2203 C CA . LEU B 1 124 ? 11.336 -3.221 -10.797 1 98 124 LEU B CA 1
ATOM 2204 C C . LEU B 1 124 ? 11.148 -3.633 -9.344 1 98 124 LEU B C 1
ATOM 2206 O O . LEU B 1 124 ? 10.023 -3.846 -8.891 1 98 124 LEU B O 1
ATOM 2210 N N . ALA B 1 125 ? 12.25 -3.754 -8.656 1 98.44 125 ALA B N 1
ATOM 2211 C CA . ALA B 1 125 ? 12.188 -4.121 -7.242 1 98.44 125 ALA B CA 1
ATOM 2212 C C . ALA B 1 125 ? 11.43 -3.074 -6.438 1 98.44 125 ALA B C 1
ATOM 2214 O O . ALA B 1 125 ? 10.586 -3.416 -5.602 1 98.44 125 ALA B O 1
ATOM 2215 N N . ALA B 1 126 ? 11.68 -1.812 -6.711 1 98.5 126 ALA B N 1
ATOM 2216 C CA . ALA B 1 126 ? 10.992 -0.719 -6.031 1 98.5 126 ALA B CA 1
ATOM 2217 C C . ALA B 1 126 ? 9.508 -0.712 -6.375 1 98.5 126 ALA B C 1
ATOM 2219 O O . ALA B 1 126 ? 8.664 -0.484 -5.504 1 98.5 126 ALA B O 1
ATOM 2220 N N . PHE B 1 127 ? 9.242 -0.988 -7.641 1 98.62 127 PHE B N 1
ATOM 2221 C CA . PHE B 1 127 ? 7.848 -1.088 -8.062 1 98.62 127 PHE B CA 1
ATOM 2222 C C . PHE B 1 127 ? 7.145 -2.234 -7.352 1 98.62 127 PHE B C 1
ATOM 2224 O O . PHE B 1 127 ? 5.988 -2.102 -6.941 1 98.62 127 PHE B O 1
ATOM 2231 N N . GLY B 1 128 ? 7.805 -3.307 -7.266 1 98.56 128 GLY B N 1
ATOM 2232 C CA . GLY B 1 128 ? 7.246 -4.445 -6.555 1 98.56 128 GLY B CA 1
ATOM 2233 C C . GLY B 1 128 ? 6.953 -4.152 -5.094 1 98.56 128 GLY B C 1
ATOM 2234 O O . GLY B 1 128 ? 5.93 -4.582 -4.562 1 98.56 128 GLY B O 1
ATOM 2235 N N . ALA B 1 129 ? 7.875 -3.49 -4.426 1 98.75 129 ALA B N 1
ATOM 2236 C CA . ALA B 1 129 ? 7.668 -3.123 -3.027 1 98.75 129 ALA B CA 1
ATOM 2237 C C . ALA B 1 129 ? 6.445 -2.223 -2.873 1 98.75 129 ALA B C 1
ATOM 2239 O O . ALA B 1 129 ? 5.617 -2.438 -1.983 1 98.75 129 ALA B O 1
ATOM 2240 N N . PHE B 1 130 ? 6.34 -1.25 -3.76 1 98.88 130 PHE B N 1
ATOM 2241 C CA . PHE B 1 130 ? 5.16 -0.394 -3.822 1 98.88 130 PHE B CA 1
ATOM 2242 C C . PHE B 1 130 ? 3.9 -1.223 -4.035 1 98.88 130 PHE B C 1
ATOM 2244 O O . PHE B 1 130 ? 2.926 -1.083 -3.291 1 98.88 130 PHE B O 1
ATOM 2251 N N . HIS B 1 131 ? 3.895 -2.072 -4.996 1 98.88 131 HIS B N 1
ATOM 2252 C CA . HIS B 1 131 ? 2.76 -2.895 -5.398 1 98.88 131 HIS B CA 1
ATOM 2253 C C . HIS B 1 131 ? 2.287 -3.783 -4.254 1 98.88 131 HIS B C 1
ATOM 2255 O O . HIS B 1 131 ? 1.084 -3.889 -4 1 98.88 131 HIS B O 1
ATOM 2261 N N . GLU B 1 132 ? 3.23 -4.398 -3.578 1 98.81 132 GLU B N 1
ATOM 2262 C CA . GLU B 1 132 ? 2.873 -5.301 -2.49 1 98.81 132 GLU B CA 1
ATOM 2263 C C . GLU B 1 132 ? 2.229 -4.543 -1.332 1 98.81 132 GLU B C 1
ATOM 2265 O O . GLU B 1 132 ? 1.238 -5.004 -0.758 1 98.81 132 GLU B O 1
ATOM 2270 N N . ALA B 1 133 ? 2.738 -3.377 -0.993 1 98.94 133 ALA B N 1
ATOM 2271 C CA . ALA B 1 133 ? 2.154 -2.555 0.063 1 98.94 133 ALA B CA 1
ATOM 2272 C C . ALA B 1 133 ? 0.751 -2.09 -0.316 1 98.94 133 ALA B C 1
ATOM 2274 O O . ALA B 1 133 ? -0.152 -2.072 0.523 1 98.94 133 ALA B O 1
ATOM 2275 N N . LEU B 1 134 ? 0.615 -1.722 -1.577 1 98.88 134 LEU B N 1
ATOM 2276 C CA . LEU B 1 134 ? -0.688 -1.327 -2.1 1 98.88 134 LEU B CA 1
ATOM 2277 C C . LEU B 1 134 ? -1.711 -2.441 -1.91 1 98.88 134 LEU B C 1
ATOM 2279 O O . LEU B 1 134 ? -2.795 -2.211 -1.37 1 98.88 134 LEU B O 1
ATOM 2283 N N . HIS B 1 135 ? -1.376 -3.652 -2.309 1 98.88 135 HIS B N 1
ATOM 2284 C CA . HIS B 1 135 ? -2.295 -4.781 -2.197 1 98.88 135 HIS B CA 1
ATOM 2285 C C . HIS B 1 135 ? -2.539 -5.152 -0.739 1 98.88 135 HIS B C 1
ATOM 2287 O O . HIS B 1 135 ? -3.635 -5.59 -0.38 1 98.88 135 HIS B O 1
ATOM 2293 N N . LEU B 1 136 ? -1.528 -4.977 0.13 1 98.88 136 LEU B N 1
ATOM 2294 C CA . LEU B 1 136 ? -1.754 -5.191 1.556 1 98.88 136 LEU B CA 1
ATOM 2295 C C . LEU B 1 136 ? -2.84 -4.258 2.08 1 98.88 136 LEU B C 1
ATOM 2297 O O . LEU B 1 136 ? -3.727 -4.684 2.822 1 98.88 136 LEU B O 1
ATOM 2301 N N . GLY B 1 137 ? -2.756 -2.979 1.715 1 98.75 137 GLY B N 1
ATOM 2302 C CA . GLY B 1 137 ? -3.805 -2.045 2.094 1 98.75 137 GLY B CA 1
ATOM 2303 C C . GLY B 1 137 ? -5.18 -2.465 1.605 1 98.75 137 GLY B C 1
ATOM 2304 O O . GLY B 1 137 ? -6.164 -2.346 2.334 1 98.75 137 GLY B O 1
ATOM 2305 N N . GLN B 1 138 ? -5.223 -2.986 0.426 1 98.38 138 GLN B N 1
ATOM 2306 C CA . GLN B 1 138 ? -6.488 -3.436 -0.142 1 98.38 138 GLN B CA 1
ATOM 2307 C C . GLN B 1 138 ? -7.035 -4.641 0.619 1 98.38 138 GLN B C 1
ATOM 2309 O O . GLN B 1 138 ? -8.234 -4.719 0.886 1 98.38 138 GLN B O 1
ATOM 2314 N N . ILE B 1 139 ? -6.18 -5.5 0.964 1 98.56 139 ILE B N 1
ATOM 2315 C CA . ILE B 1 139 ? -6.562 -6.695 1.702 1 98.56 139 ILE B CA 1
ATOM 2316 C C . ILE B 1 139 ? -7.102 -6.305 3.076 1 98.56 139 ILE B C 1
ATOM 2318 O O . ILE B 1 139 ? -8.125 -6.836 3.52 1 98.56 139 ILE B O 1
ATOM 2322 N N . GLN B 1 140 ? -6.438 -5.387 3.738 1 97.81 140 GLN B N 1
ATOM 2323 C CA . GLN B 1 140 ? -6.891 -4.922 5.043 1 97.81 140 GLN B CA 1
ATOM 2324 C C . GLN B 1 140 ? -8.312 -4.363 4.965 1 97.81 140 GLN B C 1
ATOM 2326 O O . GLN B 1 140 ? -9.148 -4.66 5.816 1 97.81 140 GLN B O 1
ATOM 2331 N N . MET B 1 141 ? -8.555 -3.625 3.93 1 96.38 141 MET B N 1
ATOM 2332 C CA . MET B 1 141 ? -9.859 -2.998 3.777 1 96.38 141 MET B CA 1
ATOM 2333 C C . MET B 1 141 ? -10.922 -4.035 3.422 1 96.38 141 MET B C 1
ATOM 2335 O O . MET B 1 141 ? -12.047 -3.984 3.936 1 96.38 141 MET B O 1
ATOM 2339 N N . LEU B 1 142 ? -10.594 -4.926 2.555 1 96.06 142 LEU B N 1
ATOM 2340 C CA . LEU B 1 142 ? -11.516 -5.988 2.182 1 96.06 142 LEU B CA 1
ATOM 2341 C C . LEU B 1 142 ? -11.93 -6.805 3.402 1 96.06 142 LEU B C 1
ATOM 2343 O O . LEU B 1 142 ? -13.117 -7.059 3.615 1 96.06 142 LEU B O 1
ATOM 2347 N N . LYS B 1 143 ? -10.945 -7.184 4.156 1 96.56 143 LYS B N 1
ATOM 2348 C CA . LYS B 1 143 ? -11.211 -7.945 5.371 1 96.56 143 LYS B CA 1
ATOM 2349 C C . LYS B 1 143 ? -12.164 -7.188 6.297 1 96.56 143 LYS B C 1
ATOM 2351 O O . LYS B 1 143 ? -13.148 -7.75 6.781 1 96.56 143 LYS B O 1
ATOM 2356 N N . ARG B 1 144 ? -11.867 -5.914 6.488 1 94.81 144 ARG B N 1
ATOM 2357 C CA . ARG B 1 144 ? -12.68 -5.094 7.387 1 94.81 144 ARG B CA 1
ATOM 2358 C C . ARG B 1 144 ? -14.109 -4.961 6.871 1 94.81 144 ARG B C 1
ATOM 2360 O O . ARG B 1 144 ? -15.062 -5.062 7.645 1 94.81 144 ARG B O 1
ATOM 2367 N N . PHE B 1 145 ? -14.219 -4.742 5.594 1 93.19 145 PHE B N 1
ATOM 2368 C CA . PHE B 1 145 ? -15.547 -4.586 4.996 1 93.19 145 PHE B CA 1
ATOM 2369 C C . PHE B 1 145 ? -16.359 -5.867 5.141 1 93.19 145 PHE B C 1
ATOM 2371 O O . PHE B 1 145 ? -17.531 -5.824 5.488 1 93.19 145 PHE B O 1
ATOM 2378 N N . ILE B 1 146 ? -15.797 -6.945 4.879 1 94.56 146 ILE B N 1
ATOM 2379 C CA . ILE B 1 146 ? -16.484 -8.227 4.918 1 94.56 146 ILE B CA 1
ATOM 2380 C C . ILE B 1 146 ? -16.922 -8.539 6.348 1 94.56 146 ILE B C 1
ATOM 2382 O O . ILE B 1 146 ? -18.062 -8.93 6.586 1 94.56 146 ILE B O 1
ATOM 2386 N N . LEU B 1 147 ? -16.047 -8.258 7.305 1 93.31 147 LEU B N 1
ATOM 2387 C CA . LEU B 1 147 ? -16.344 -8.539 8.703 1 93.31 147 LEU B CA 1
ATOM 2388 C C . LEU B 1 147 ? -17.438 -7.59 9.219 1 93.31 147 LEU B C 1
ATOM 2390 O O . LEU B 1 147 ? -18.297 -7.996 10 1 93.31 147 LEU B O 1
ATOM 2394 N N . ALA B 1 148 ? -17.406 -6.371 8.734 1 89.5 148 ALA B N 1
ATOM 2395 C CA . ALA B 1 148 ? -18.422 -5.395 9.141 1 89.5 148 ALA B CA 1
ATOM 2396 C C . ALA B 1 148 ? -19.797 -5.758 8.57 1 89.5 148 ALA B C 1
ATOM 2398 O O . ALA B 1 148 ? -20.812 -5.562 9.227 1 89.5 148 ALA B O 1
ATOM 2399 N N . SER B 1 149 ? -19.797 -6.211 7.379 1 84.62 149 SER B N 1
ATOM 2400 C CA . SER B 1 149 ? -21.047 -6.59 6.73 1 84.62 149 SER B CA 1
ATOM 2401 C C . SER B 1 149 ? -21.672 -7.816 7.391 1 84.62 149 SER B C 1
ATOM 2403 O O . SER B 1 149 ? -22.891 -7.973 7.398 1 84.62 149 SER B O 1
ATOM 2405 N N . GLU B 1 150 ? -20.906 -8.68 7.895 1 79.94 150 GLU B N 1
ATOM 2406 C CA . GLU B 1 150 ? -21.406 -9.875 8.578 1 79.94 150 GLU B CA 1
ATOM 2407 C C . GLU B 1 150 ? -21.984 -9.523 9.945 1 79.94 150 GLU B C 1
ATOM 2409 O O . GLU B 1 150 ? -22.938 -10.156 10.398 1 79.94 150 GLU B O 1
ATOM 2414 N N . ALA B 1 151 ? -21.453 -8.477 10.594 1 75.19 151 ALA B N 1
ATOM 2415 C CA . ALA B 1 151 ? -21.938 -8.039 11.898 1 75.19 151 ALA B CA 1
ATOM 2416 C C . ALA B 1 151 ? -23.281 -7.32 11.773 1 75.19 151 ALA B C 1
ATOM 2418 O O . ALA B 1 151 ? -24.078 -7.316 12.711 1 75.19 151 ALA B O 1
ATOM 2419 N N . ALA B 1 152 ? -23.547 -6.746 10.602 1 72.06 152 ALA B N 1
ATOM 2420 C CA . ALA B 1 152 ? -24.781 -5.996 10.375 1 72.06 152 ALA B CA 1
ATOM 2421 C C . ALA B 1 152 ? -25.922 -6.93 9.984 1 72.06 152 ALA B C 1
ATOM 2423 O O . ALA B 1 152 ? -27.094 -6.543 10.023 1 72.06 152 ALA B O 1
ATOM 2424 N N . GLN B 1 153 ? -25.734 -8.25 9.711 1 62.03 153 GLN B N 1
ATOM 2425 C CA . GLN B 1 153 ? -26.75 -9.242 9.398 1 62.03 153 GLN B CA 1
ATOM 2426 C C . GLN B 1 153 ? -27.125 -10.047 10.641 1 62.03 153 GLN B C 1
ATOM 2428 O O . GLN B 1 153 ? -28.297 -10.391 10.828 1 62.03 153 GLN B O 1
#

pLDDT: mean 95.71, std 5.06, range [61.03, 98.94]

Foldseek 3Di:
DLVVLLVLLVVLLVLLCVLCPPPDPCLQADADPPGFAGNLLLLLLLLVLLCCLQVNPPCPDDPVSCVCRPPPHGPVPDDDDDDDSVRSSVSSVVVSVVSVPDDPVSLAAADPDDDPNHGTSVSSSNVSSVVSVVSSVVSNVSSVVSVVVVVVD/DLVVLLVLLVVLLVLLCVLCPPPDPCLQADDDPPGFAGNLLLLLLLLVLLCCLQVNPPCPDDPVSCVCRPPPHGPVPDDDDDDDSVRSSVS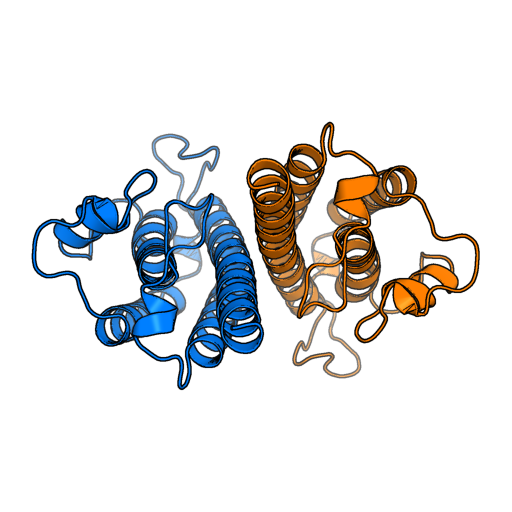SVVVSVVSVPDDPVSLAAADPDDDPNHGTSVSSSNVSSVVSVVSSVVNNVSSVVSVVVVVVD

Organism: NCBI:txid2304605

Solvent-accessible surface area (backbone atoms only — not comparable to full-atom values): 16902 Å² total; per-residue (Å²): 90,59,59,50,50,48,49,38,46,52,51,43,52,53,50,47,56,59,70,54,55,92,59,53,68,71,64,34,64,43,55,56,83,85,50,72,51,26,48,50,46,51,56,42,23,46,47,53,49,42,45,50,32,70,42,65,92,65,72,91,61,68,70,64,54,50,66,49,23,34,91,90,48,34,65,91,68,60,81,78,90,70,82,49,66,68,58,46,53,52,51,45,54,52,48,49,52,54,58,68,66,53,56,69,69,64,40,65,42,71,45,98,57,68,56,95,87,25,55,26,34,33,48,26,38,33,48,36,35,37,50,42,19,19,51,47,20,32,42,55,43,51,53,49,49,55,55,36,56,60,73,73,107,88,60,60,48,49,47,50,39,45,52,50,43,51,54,50,49,54,57,70,53,56,92,58,52,68,70,64,34,64,43,57,56,85,86,54,70,53,26,48,50,46,52,55,41,23,48,49,53,49,40,44,52,29,70,40,63,91,65,75,90,62,66,70,63,55,49,66,51,23,34,92,91,50,36,65,90,69,60,81,76,90,71,82,48,65,69,57,46,51,52,49,45,53,52,48,49,55,54,59,69,66,54,55,70,70,64,39,65,41,70,44,98,56,67,55,96,86,26,54,26,34,34,47,27,37,33,48,35,37,36,50,44,20,19,50,48,20,32,42,55,44,50,53,49,49,55,55,36,54,59,72,75,106